Protein AF-X0Y8P0-F1 (afdb_monomer_lite)

Organism: NCBI:txid412755

pLDDT: mean 79.45, std 14.49, range [44.53, 95.44]

Foldseek 3Di:
DVVVVVVVVVVVVCVVVCVVVPPPDPDPVSVVVVVVVVVVVVVVVVVVVVLVVLLVVLQCCLPPPPPADWADLPVDIDGHDDPDSPVVSVCRSDPCSVQVVQADPVGDGPCPVVVVVVVVCVVCVNVVVNVVVVVVVVVVVVVVVCVVVVNDPPPPPPPADWDQDPNDTDHDDPDPDDPDDDDDDDDPDD

Radius of gyration: 41.75 Å; chains: 1; bounding box: 116×50×109 Å

Structure (mmCIF, N/CA/C/O backbone):
data_AF-X0Y8P0-F1
#
_entry.id   AF-X0Y8P0-F1
#
loop_
_atom_site.group_PDB
_atom_site.id
_atom_site.type_symbol
_atom_site.label_atom_id
_atom_site.label_alt_id
_atom_site.label_comp_id
_atom_site.label_asym_id
_atom_site.label_entity_id
_atom_site.label_seq_id
_atom_site.pdbx_PDB_ins_code
_atom_site.Cartn_x
_atom_site.Cartn_y
_atom_site.Cartn_z
_atom_site.occupancy
_atom_site.B_iso_or_equiv
_atom_site.auth_seq_id
_atom_site.auth_comp_id
_atom_site.auth_asym_id
_atom_site.auth_atom_id
_atom_site.pdbx_PDB_model_num
ATOM 1 N N . GLU A 1 1 ? -51.343 29.333 68.197 1.00 62.28 1 GLU A N 1
ATOM 2 C CA . GLU A 1 1 ? -50.589 29.760 66.991 1.00 62.28 1 GLU A CA 1
ATOM 3 C C . GLU A 1 1 ? -49.230 29.069 66.842 1.00 62.28 1 GLU A C 1
ATOM 5 O O . GLU A 1 1 ? -48.926 28.601 65.753 1.00 62.28 1 GLU A O 1
ATOM 10 N N . ILE A 1 2 ? -48.472 28.870 67.926 1.00 66.06 2 ILE A N 1
ATOM 11 C CA . ILE A 1 2 ? -47.149 28.203 67.923 1.00 66.06 2 ILE A CA 1
ATOM 12 C C . ILE A 1 2 ? -47.171 26.779 67.321 1.00 66.06 2 ILE A C 1
ATOM 14 O O . ILE A 1 2 ? -46.280 26.410 66.561 1.00 66.06 2 ILE A O 1
ATOM 18 N N . ALA A 1 3 ? -48.217 25.989 67.587 1.00 70.06 3 ALA A N 1
ATOM 19 C CA . ALA A 1 3 ? -48.351 24.638 67.028 1.00 70.06 3 ALA A CA 1
ATOM 20 C C . ALA A 1 3 ? -48.518 24.624 65.495 1.00 70.06 3 ALA A C 1
ATOM 22 O O . ALA A 1 3 ? -48.006 23.730 64.827 1.00 70.06 3 ALA A O 1
ATOM 23 N N . LYS A 1 4 ? -49.183 25.640 64.924 1.00 69.44 4 LYS A N 1
ATOM 24 C CA . LYS A 1 4 ? -49.341 25.774 63.467 1.00 69.44 4 LYS A CA 1
ATOM 25 C C . LYS A 1 4 ? -48.020 26.167 62.806 1.00 69.44 4 LYS A C 1
ATOM 27 O O . LYS A 1 4 ? -47.681 25.609 61.773 1.00 69.44 4 LYS A O 1
ATOM 32 N N . ALA A 1 5 ? -47.253 27.058 63.437 1.00 72.62 5 ALA A N 1
ATOM 33 C CA . ALA A 1 5 ? -45.933 27.459 62.952 1.00 72.62 5 ALA A CA 1
ATOM 34 C C . ALA A 1 5 ? -44.922 26.300 62.983 1.00 72.62 5 ALA A C 1
ATOM 36 O O . ALA A 1 5 ? -44.159 26.131 62.037 1.00 72.62 5 ALA A O 1
ATOM 37 N N . LYS A 1 6 ? -44.953 25.457 64.026 1.00 71.62 6 LYS A N 1
ATOM 38 C CA . LYS A 1 6 ? -44.097 24.265 64.109 1.00 71.62 6 LYS A CA 1
ATOM 39 C C . LYS A 1 6 ? -44.441 23.236 63.030 1.00 71.62 6 LYS A C 1
ATOM 41 O O . LYS A 1 6 ? -43.538 22.738 62.368 1.00 71.62 6 LYS A O 1
ATOM 46 N N . ASN A 1 7 ? -45.731 22.964 62.823 1.00 74.69 7 ASN A N 1
ATOM 47 C CA . ASN A 1 7 ? -46.169 22.056 61.762 1.00 74.69 7 ASN A CA 1
ATOM 48 C C . ASN A 1 7 ? -45.810 22.599 60.379 1.00 74.69 7 ASN A C 1
ATOM 50 O O . ASN A 1 7 ? -45.280 21.854 59.569 1.00 74.69 7 ASN A O 1
ATOM 54 N N . PHE A 1 8 ? -46.002 23.898 60.137 1.00 77.69 8 PHE A N 1
ATOM 55 C CA . PHE A 1 8 ? -45.600 24.530 58.882 1.00 77.69 8 PHE A CA 1
ATOM 56 C C . PHE A 1 8 ? -44.090 24.406 58.637 1.00 77.69 8 PHE A C 1
ATOM 58 O O . PHE A 1 8 ? -43.671 24.083 57.529 1.00 77.69 8 PHE A O 1
ATOM 65 N N . LEU A 1 9 ? -43.260 24.605 59.664 1.00 76.69 9 LEU A N 1
ATOM 66 C CA . LEU A 1 9 ? -41.805 24.530 59.535 1.00 76.69 9 LEU A CA 1
ATOM 67 C C . LEU A 1 9 ? -41.309 23.094 59.314 1.00 76.69 9 LEU A C 1
ATOM 69 O O . LEU A 1 9 ? -40.425 22.887 58.488 1.00 76.69 9 LEU A O 1
ATOM 73 N N . GLU A 1 10 ? -41.905 22.102 59.980 1.00 74.69 10 GLU A N 1
ATOM 74 C CA . GLU A 1 10 ? -41.609 20.681 59.732 1.00 74.69 10 GLU A CA 1
ATOM 75 C C . GLU A 1 10 ? -42.082 20.228 58.346 1.00 74.69 10 GLU A C 1
ATOM 77 O O . GLU A 1 10 ? -41.359 19.525 57.645 1.00 74.69 10 GLU A O 1
ATOM 82 N N . GLU A 1 11 ? -43.248 20.687 57.893 1.00 73.56 11 GLU A N 1
ATOM 83 C CA . GLU A 1 11 ? -43.769 20.364 56.564 1.00 73.56 11 GLU A CA 1
ATOM 84 C C . GLU A 1 11 ? -42.920 21.014 55.458 1.00 73.56 11 GLU A C 1
ATOM 86 O O . GLU A 1 11 ? -42.615 20.382 54.450 1.00 73.56 11 GLU A O 1
ATOM 91 N N . THR A 1 12 ? -42.464 22.253 55.671 1.00 70.88 12 THR A N 1
ATOM 92 C CA . THR A 1 12 ? -41.561 22.955 54.743 1.00 70.88 12 THR A CA 1
ATOM 93 C C . THR A 1 12 ? -40.179 22.307 54.728 1.00 70.88 12 THR A C 1
ATOM 95 O O . THR A 1 12 ? -39.584 22.140 53.667 1.00 70.88 12 THR A O 1
ATOM 98 N N . LYS A 1 13 ? -39.673 21.881 55.891 1.00 71.19 13 LYS A N 1
ATOM 99 C CA . LYS A 1 13 ? -38.412 21.144 56.008 1.00 71.19 13 LYS A CA 1
ATOM 100 C C . LYS A 1 13 ? -38.494 19.783 55.320 1.00 71.19 13 LYS A C 1
ATOM 102 O O . LYS A 1 13 ? -37.571 19.454 54.584 1.00 71.19 13 LYS A O 1
ATOM 107 N N . SER A 1 14 ? -39.578 19.027 55.507 1.00 66.44 14 SER A N 1
ATOM 108 C CA . SER A 1 14 ? -39.796 17.759 54.799 1.00 66.44 14 SER A CA 1
ATOM 109 C C . SER A 1 14 ? -39.838 17.996 53.298 1.00 66.44 14 SER A C 1
ATOM 111 O O . SER A 1 14 ? -39.060 17.377 52.592 1.00 66.44 14 SER A O 1
ATOM 113 N N . LYS A 1 15 ? -40.620 18.974 52.816 1.00 62.91 15 LYS A N 1
ATOM 114 C CA . LYS A 1 15 ? -40.690 19.323 51.386 1.00 62.91 15 LYS A CA 1
ATOM 115 C C . LYS A 1 15 ? -39.323 19.706 50.810 1.00 62.91 15 LYS A C 1
ATOM 117 O O . LYS A 1 15 ? -38.962 19.220 49.749 1.00 62.91 15 LYS A O 1
ATOM 122 N N . TYR A 1 16 ? -38.524 20.492 51.532 1.00 58.56 16 TYR A N 1
ATOM 123 C CA . TYR A 1 16 ? -37.189 20.902 51.082 1.00 58.56 16 TYR A CA 1
ATOM 124 C C . TYR A 1 16 ? -36.177 19.742 51.077 1.00 58.56 16 TYR A C 1
ATOM 126 O O . TYR A 1 16 ? -35.374 19.606 50.156 1.00 58.56 16 TYR A O 1
ATOM 134 N N . TYR A 1 17 ? -36.212 18.873 52.093 1.00 57.16 17 TYR A N 1
ATOM 135 C CA . TYR A 1 17 ? -35.365 17.677 52.145 1.00 57.16 17 TYR A CA 1
ATOM 136 C C . TYR A 1 17 ? -35.798 16.615 51.135 1.00 57.16 17 TYR A C 1
ATOM 138 O O . TYR A 1 17 ? -34.936 15.947 50.564 1.00 57.16 17 TYR A O 1
ATOM 146 N N . ASP A 1 18 ? -37.099 16.485 50.901 1.00 56.62 18 ASP A N 1
ATOM 147 C CA . ASP A 1 18 ? -37.670 15.615 49.887 1.00 56.62 18 ASP A CA 1
ATOM 148 C C . ASP A 1 18 ? -37.307 16.144 48.503 1.00 56.62 18 ASP A C 1
ATOM 150 O O . ASP A 1 18 ? -36.838 15.356 47.710 1.00 56.62 18 ASP A O 1
ATOM 154 N N . GLU A 1 19 ? -37.345 17.448 48.215 1.00 57.66 19 GLU A N 1
ATOM 155 C CA . GLU A 1 19 ? -36.871 18.016 46.939 1.00 57.66 19 GLU A CA 1
ATOM 156 C C . GLU A 1 19 ? -35.359 17.853 46.711 1.00 57.66 19 GLU A C 1
ATOM 158 O O . GLU A 1 19 ? -34.925 17.643 45.578 1.00 57.66 19 GLU A O 1
ATOM 163 N N . ILE A 1 20 ? -34.535 17.915 47.763 1.00 58.72 20 ILE A N 1
ATOM 164 C CA . ILE A 1 20 ? -33.088 17.664 47.648 1.00 58.72 20 ILE A CA 1
ATOM 165 C C . ILE A 1 20 ? -32.799 16.168 47.434 1.00 58.72 20 ILE A C 1
ATOM 167 O O . ILE A 1 20 ? -31.892 15.826 46.674 1.00 58.72 20 ILE A O 1
ATOM 171 N N . LYS A 1 21 ? -33.564 15.271 48.072 1.00 56.88 21 LYS A N 1
ATOM 172 C CA . LYS A 1 21 ? -33.415 13.807 47.952 1.00 56.88 21 LYS A CA 1
ATOM 173 C C . LYS A 1 21 ? -34.135 13.214 46.731 1.00 56.88 21 LYS A C 1
ATOM 175 O O . LYS A 1 21 ? -33.674 12.218 46.187 1.00 56.88 21 LYS A O 1
ATOM 180 N N . LEU A 1 22 ? -35.213 13.848 46.272 1.00 51.31 22 LEU A N 1
ATOM 181 C CA . LEU A 1 22 ? -35.964 13.611 45.031 1.00 51.31 22 LEU A CA 1
ATOM 182 C C . LEU A 1 22 ? -35.366 14.411 43.869 1.00 51.31 22 LEU A C 1
ATOM 184 O O . LEU A 1 22 ? -36.071 14.748 42.922 1.00 51.31 22 LEU A O 1
ATOM 188 N N . ARG A 1 23 ? -34.057 14.673 43.874 1.00 56.22 23 ARG A N 1
ATOM 189 C CA . ARG A 1 23 ? -33.327 14.826 42.615 1.00 56.22 23 ARG A CA 1
ATOM 190 C C . ARG A 1 23 ? -32.857 13.440 42.159 1.00 56.22 23 ARG A C 1
ATOM 192 O O . ARG A 1 23 ? -31.696 13.105 42.389 1.00 56.22 23 ARG A O 1
ATOM 199 N N . PRO A 1 24 ? -33.698 12.608 41.507 1.00 62.19 24 PRO A N 1
ATOM 200 C CA . PRO A 1 24 ? -33.169 11.542 40.686 1.00 62.19 24 PRO A CA 1
ATOM 201 C C . PRO A 1 24 ? -32.594 12.236 39.457 1.00 62.19 24 PRO A C 1
ATOM 203 O O . PRO A 1 24 ? -33.316 12.715 38.588 1.00 62.19 24 PRO A O 1
ATOM 206 N N . GLY A 1 25 ? -31.285 12.384 39.405 1.00 55.72 25 GLY A N 1
ATOM 207 C CA . GLY A 1 25 ? -30.701 13.051 38.264 1.00 55.72 25 GLY A CA 1
ATOM 208 C C . GLY A 1 25 ? -29.210 12.992 38.350 1.00 55.72 25 GLY A C 1
ATOM 209 O O . GLY A 1 25 ? -28.590 13.917 38.867 1.00 55.72 25 GLY A O 1
ATOM 210 N N . VAL A 1 26 ? -28.638 11.926 37.788 1.00 56.62 26 VAL A N 1
ATOM 211 C CA . VAL A 1 26 ? -27.352 12.085 37.112 1.00 56.62 26 VAL A CA 1
ATOM 212 C C . VAL A 1 26 ? -27.425 13.411 36.362 1.00 56.62 26 VAL A C 1
ATOM 214 O O . VAL A 1 26 ? -28.373 13.635 35.604 1.00 56.62 26 VAL A O 1
ATOM 217 N N . THR A 1 27 ? -26.508 14.333 36.650 1.00 72.19 27 THR A N 1
ATOM 218 C CA . THR A 1 27 ? -26.486 15.620 35.952 1.00 72.19 27 THR A CA 1
ATOM 219 C C . THR A 1 27 ? -26.493 15.346 34.447 1.00 72.19 27 THR A C 1
ATOM 221 O O . THR A 1 27 ? -26.027 14.296 33.999 1.00 72.19 27 THR A O 1
ATOM 224 N N . GLN A 1 28 ? -27.020 16.260 33.631 1.00 71.19 28 GLN A N 1
ATOM 225 C CA . GLN A 1 28 ? -27.057 16.051 32.178 1.00 71.19 28 GLN A CA 1
ATOM 226 C C . GLN A 1 28 ? -25.666 15.682 31.614 1.00 71.19 28 GLN A C 1
ATOM 228 O O . GLN A 1 28 ? -25.562 14.922 30.655 1.00 71.19 28 GLN A O 1
ATOM 233 N N . GLU A 1 29 ? -24.595 16.179 32.238 1.00 70.25 29 GLU A N 1
ATOM 234 C CA . GLU A 1 29 ? -23.209 15.802 31.952 1.00 70.25 29 GLU A CA 1
ATOM 235 C C . GLU A 1 29 ? -22.868 14.360 32.346 1.00 70.25 29 GLU A C 1
ATOM 237 O O . GLU A 1 29 ? -22.245 13.658 31.558 1.00 70.25 29 GLU A O 1
ATOM 242 N N . GLN A 1 30 ? -23.302 13.880 33.513 1.00 73.25 30 GLN A N 1
ATOM 243 C CA . GLN A 1 30 ? -23.093 12.490 33.934 1.00 73.25 30 GLN A CA 1
ATOM 244 C C . GLN A 1 30 ? -23.836 11.495 33.036 1.00 73.25 30 GLN A C 1
ATOM 246 O O . GLN A 1 30 ? -23.279 10.454 32.692 1.00 73.25 30 GLN A O 1
ATOM 251 N N . GLN A 1 31 ? -25.060 11.821 32.608 1.00 76.00 31 GLN A N 1
ATOM 252 C CA . GLN A 1 31 ? -25.802 10.983 31.664 1.00 76.00 31 GLN A CA 1
ATOM 253 C C . GLN A 1 31 ? -25.115 10.952 30.291 1.00 76.00 31 GLN A C 1
ATOM 255 O O . GLN A 1 31 ? -24.873 9.876 29.753 1.00 76.00 31 GLN A O 1
ATOM 260 N N . LYS A 1 32 ? -24.679 12.114 29.780 1.00 81.50 32 LYS A N 1
ATOM 261 C CA . LYS A 1 32 ? -23.875 12.202 28.548 1.00 81.50 32 LYS A CA 1
ATOM 262 C C . LYS A 1 32 ? -22.555 11.435 28.650 1.00 81.50 32 LYS A C 1
ATOM 264 O O . LYS A 1 32 ? -22.153 10.808 27.676 1.00 81.50 32 LYS A O 1
ATOM 269 N N . ALA A 1 33 ? -21.878 11.480 29.796 1.00 79.69 33 ALA A N 1
ATOM 270 C CA . ALA A 1 33 ? -20.630 10.754 30.018 1.00 79.69 33 ALA A CA 1
ATOM 271 C C . ALA A 1 33 ? -20.851 9.235 30.024 1.00 79.69 33 ALA A C 1
ATOM 273 O O . ALA A 1 33 ? -20.081 8.502 29.405 1.00 79.69 33 ALA A O 1
ATOM 274 N N . MET A 1 34 ? -21.928 8.769 30.663 1.00 80.44 34 MET A N 1
ATOM 275 C CA . MET A 1 34 ? -22.313 7.358 30.649 1.00 80.44 34 MET A CA 1
ATOM 276 C C . MET A 1 34 ? -22.683 6.893 29.233 1.00 80.44 34 MET A C 1
ATOM 278 O O . MET A 1 34 ? -22.203 5.856 28.779 1.00 80.44 34 MET A O 1
ATOM 282 N N . ASP A 1 35 ? -23.468 7.683 28.498 1.00 87.00 35 ASP A N 1
ATOM 283 C CA . ASP A 1 35 ? -23.825 7.389 27.107 1.00 87.00 35 ASP A CA 1
ATOM 284 C C . ASP A 1 35 ? -22.591 7.376 26.197 1.00 87.00 35 ASP A C 1
ATOM 286 O O . ASP A 1 35 ? -22.448 6.486 25.356 1.00 87.00 35 ASP A O 1
ATOM 290 N N . PHE A 1 36 ? -21.665 8.321 26.389 1.00 90.94 36 PHE A N 1
ATOM 291 C CA . PHE A 1 36 ? -20.390 8.354 25.679 1.00 90.94 36 PHE A CA 1
ATOM 292 C C . PHE A 1 36 ? -19.562 7.100 25.957 1.00 90.94 36 PHE A C 1
ATOM 294 O O . PHE A 1 36 ? -19.096 6.472 25.012 1.00 90.94 36 PHE A O 1
ATOM 301 N N . PHE A 1 37 ? -19.410 6.706 27.223 1.00 92.19 37 PHE A N 1
ATOM 302 C CA . PHE A 1 37 ? -18.661 5.510 27.605 1.00 92.19 37 PHE A CA 1
ATOM 303 C C . PHE A 1 37 ? -19.281 4.236 27.017 1.00 92.19 37 PHE A C 1
ATOM 305 O O . PHE A 1 37 ? -18.582 3.418 26.421 1.00 92.19 37 PHE A O 1
ATOM 312 N N . ASN A 1 38 ? -20.604 4.094 27.112 1.00 90.56 38 ASN A N 1
ATOM 313 C CA . ASN A 1 38 ? -21.325 2.958 26.542 1.00 90.56 38 ASN A CA 1
ATOM 314 C C . ASN A 1 38 ? -21.186 2.901 25.017 1.00 90.56 38 ASN A C 1
ATOM 316 O O . ASN A 1 38 ? -20.940 1.830 24.456 1.00 90.56 38 ASN A O 1
ATOM 320 N N . ARG A 1 39 ? -21.302 4.051 24.342 1.00 91.94 39 ARG A N 1
ATOM 321 C CA . ARG A 1 39 ? -21.098 4.152 22.894 1.00 91.94 39 ARG A CA 1
ATOM 322 C C . ARG A 1 39 ? -19.664 3.808 22.513 1.00 91.94 39 ARG A C 1
ATOM 324 O O . ARG A 1 39 ? -19.477 2.986 21.626 1.00 91.94 39 ARG A O 1
ATOM 331 N N . TYR A 1 40 ? -18.681 4.368 23.209 1.00 93.50 40 TYR A N 1
ATOM 332 C CA . TYR A 1 40 ? -17.267 4.093 22.981 1.00 93.50 40 TYR A CA 1
ATOM 333 C C . TYR A 1 40 ? -16.959 2.600 23.123 1.00 93.50 40 TYR A C 1
ATOM 335 O O . TYR A 1 40 ? -16.379 2.011 22.220 1.00 93.50 40 TYR A O 1
ATOM 343 N N . ASN A 1 41 ? -17.421 1.947 24.193 1.00 92.75 41 ASN A N 1
ATOM 344 C CA . ASN A 1 41 ? -17.209 0.509 24.381 1.00 92.75 41 ASN A CA 1
ATOM 345 C C . ASN A 1 41 ? -17.840 -0.321 23.260 1.00 92.75 41 ASN A C 1
ATOM 347 O O . ASN A 1 41 ? -17.242 -1.281 22.777 1.00 92.75 41 ASN A O 1
ATOM 351 N N . LYS A 1 42 ? -19.043 0.059 22.818 1.00 93.62 42 LYS A N 1
ATOM 352 C CA . LYS A 1 42 ? -19.710 -0.604 21.696 1.00 93.62 42 LYS A CA 1
ATOM 353 C C . LYS A 1 42 ? -18.947 -0.400 20.384 1.00 93.62 42 LYS A C 1
ATOM 355 O O . LYS A 1 42 ? -18.803 -1.345 19.616 1.00 93.62 42 LYS A O 1
ATOM 360 N N . GLU A 1 43 ? -18.447 0.806 20.133 1.00 92.88 43 GLU A N 1
ATOM 361 C CA . GLU A 1 43 ? -17.615 1.123 18.968 1.00 92.88 43 GLU A CA 1
ATOM 362 C C . GLU A 1 43 ? -16.291 0.348 18.990 1.00 92.88 43 GLU A C 1
ATOM 364 O O . GLU A 1 43 ? -15.903 -0.186 17.954 1.00 92.88 43 GLU A O 1
ATOM 369 N N . GLN A 1 44 ? -15.652 0.194 20.155 1.00 91.94 44 GLN A N 1
ATOM 370 C CA . GLN A 1 44 ? -14.444 -0.626 20.315 1.00 91.94 44 GLN A CA 1
ATOM 371 C C . GLN A 1 44 ? -14.705 -2.094 19.966 1.00 91.94 44 GLN A C 1
ATOM 373 O O . GLN A 1 44 ? -13.992 -2.661 19.144 1.00 91.94 44 GLN A O 1
ATOM 378 N N . GLN A 1 45 ? -15.781 -2.690 20.488 1.00 93.44 45 GLN A N 1
ATOM 379 C CA . GLN A 1 45 ? -16.150 -4.074 20.156 1.00 93.44 45 GLN A CA 1
ATOM 380 C C . GLN A 1 45 ? -16.425 -4.263 18.656 1.00 93.44 45 GLN A C 1
ATOM 382 O O . GLN A 1 45 ? -16.050 -5.273 18.057 1.00 93.44 45 GLN A O 1
ATOM 387 N N . ILE A 1 46 ? -17.088 -3.288 18.028 1.00 93.62 46 ILE A N 1
ATOM 388 C CA . ILE A 1 46 ? -17.348 -3.302 16.585 1.00 93.62 46 ILE A CA 1
ATOM 389 C C . ILE A 1 46 ? -16.029 -3.198 15.806 1.00 93.62 46 ILE A C 1
ATOM 391 O O . ILE A 1 46 ? -15.813 -3.969 14.869 1.00 93.62 46 ILE A O 1
ATOM 395 N N . ALA A 1 47 ? -15.132 -2.294 16.204 1.00 89.81 47 ALA A N 1
ATOM 396 C CA . ALA A 1 47 ? -13.824 -2.118 15.583 1.00 89.81 47 ALA A CA 1
ATOM 397 C C . ALA A 1 47 ? -12.954 -3.381 15.696 1.00 89.81 47 ALA A C 1
ATOM 399 O O . ALA A 1 47 ? -12.365 -3.798 14.699 1.00 89.81 47 ALA A O 1
ATOM 400 N N . GLU A 1 48 ? -12.928 -4.032 16.861 1.00 90.44 48 GLU A N 1
ATOM 401 C CA . GLU A 1 48 ? -12.233 -5.307 17.082 1.00 90.44 48 GLU A CA 1
ATOM 402 C C . GLU A 1 48 ? -12.765 -6.402 16.156 1.00 90.44 48 GLU A C 1
ATOM 404 O O . GLU A 1 48 ? -11.989 -7.060 15.461 1.00 90.44 48 GLU A O 1
ATOM 409 N N . LYS A 1 49 ? -14.093 -6.542 16.056 1.00 93.69 49 LYS A N 1
ATOM 410 C CA . LYS A 1 49 ? -14.719 -7.514 15.153 1.00 93.69 49 LYS A CA 1
ATOM 411 C C . LYS A 1 49 ? -14.384 -7.234 13.689 1.00 93.69 49 LYS A C 1
ATOM 413 O O . LYS A 1 49 ? -14.077 -8.159 12.937 1.00 93.69 49 LYS A O 1
ATOM 418 N N . HIS A 1 50 ? -14.438 -5.974 13.256 1.00 91.06 50 HIS A N 1
ATOM 419 C CA . HIS A 1 50 ? -14.045 -5.605 11.894 1.00 91.06 50 HIS A CA 1
ATOM 420 C C . HIS A 1 50 ? -12.568 -5.900 11.629 1.00 91.06 50 HIS A C 1
ATOM 422 O O . HIS A 1 50 ? -12.237 -6.404 10.555 1.00 91.06 50 HIS A O 1
ATOM 428 N N . HIS A 1 51 ? -11.699 -5.631 12.604 1.00 90.69 51 HIS A N 1
ATOM 429 C CA . HIS A 1 51 ? -10.277 -5.926 12.508 1.00 90.69 51 HIS A CA 1
ATOM 430 C C . HIS A 1 51 ? -10.014 -7.431 12.384 1.00 90.69 51 HIS A C 1
ATOM 432 O O . HIS A 1 51 ? -9.256 -7.846 11.509 1.00 90.69 51 HIS A O 1
ATOM 438 N N . GLU A 1 52 ? -10.678 -8.257 13.192 1.00 92.31 52 GLU A N 1
ATOM 439 C CA . GLU A 1 52 ? -10.556 -9.715 13.130 1.00 92.31 52 GLU A CA 1
ATOM 440 C C . GLU A 1 52 ? -11.042 -10.271 11.784 1.00 92.31 52 GLU A C 1
ATOM 442 O O . GLU A 1 52 ? -10.345 -11.057 11.140 1.00 92.31 52 GLU A O 1
ATOM 447 N N . VAL A 1 53 ? -12.203 -9.810 11.305 1.00 93.94 53 VAL A N 1
ATOM 448 C CA . VAL A 1 53 ? -12.736 -10.200 9.991 1.00 93.94 53 VAL A CA 1
ATOM 449 C C . VAL A 1 53 ? -11.770 -9.815 8.873 1.00 93.94 53 VAL A C 1
ATOM 451 O O . VAL A 1 53 ? -11.533 -10.619 7.971 1.00 93.94 53 VAL A O 1
ATOM 454 N N . PHE A 1 54 ? -11.205 -8.608 8.918 1.00 92.50 54 PHE A N 1
ATOM 455 C CA . PHE A 1 54 ? -10.213 -8.161 7.943 1.00 92.50 54 PHE A CA 1
ATOM 456 C C . PHE A 1 54 ? -8.959 -9.039 7.978 1.00 92.50 54 PHE A C 1
ATOM 458 O O . PHE A 1 54 ? -8.551 -9.555 6.942 1.00 92.50 54 PHE A O 1
ATOM 465 N N . LYS A 1 55 ? -8.395 -9.283 9.166 1.00 92.62 55 LYS A N 1
ATOM 466 C CA . LYS A 1 55 ? -7.216 -10.136 9.353 1.00 92.62 55 LYS A CA 1
ATOM 467 C C . LYS A 1 55 ? -7.432 -11.541 8.791 1.00 92.62 55 LYS A C 1
ATOM 469 O O . LYS A 1 55 ? -6.591 -12.032 8.043 1.00 92.62 55 LYS A O 1
ATOM 474 N N . ASN A 1 56 ? -8.566 -12.164 9.109 1.00 93.12 56 ASN A N 1
ATOM 475 C CA . ASN A 1 56 ? -8.888 -13.510 8.642 1.00 93.12 56 ASN A CA 1
ATOM 476 C C . ASN A 1 56 ? -9.044 -13.559 7.119 1.00 93.12 56 ASN A C 1
ATOM 478 O O . ASN A 1 56 ? -8.467 -14.435 6.483 1.00 93.12 56 ASN A O 1
ATOM 482 N N . LYS A 1 57 ? -9.748 -12.588 6.521 1.00 93.62 57 LYS A N 1
ATOM 483 C CA . LYS A 1 57 ? -9.890 -12.490 5.058 1.00 93.62 57 LYS A CA 1
ATOM 484 C C . LYS A 1 57 ? -8.552 -12.281 4.353 1.00 93.62 57 LYS A C 1
ATOM 486 O O . LYS A 1 57 ? -8.305 -12.908 3.329 1.00 93.62 57 LYS A O 1
ATOM 491 N N . THR A 1 58 ? -7.692 -11.420 4.892 1.00 92.56 58 THR A N 1
ATOM 492 C CA . THR A 1 58 ? -6.364 -11.157 4.324 1.00 92.56 58 THR A CA 1
ATOM 493 C C . THR A 1 58 ? -5.489 -12.404 4.385 1.00 92.56 58 THR A C 1
ATOM 495 O O . THR A 1 58 ? -4.880 -12.774 3.384 1.00 92.56 58 THR A O 1
ATOM 498 N N . ASN A 1 59 ? -5.468 -13.096 5.525 1.00 91.44 59 ASN A N 1
ATOM 499 C CA . ASN A 1 59 ? -4.712 -14.339 5.662 1.00 91.44 59 ASN A CA 1
ATOM 500 C C . ASN A 1 59 ? -5.235 -15.429 4.722 1.00 91.44 59 ASN A C 1
ATOM 502 O O . ASN A 1 59 ? -4.435 -16.091 4.066 1.00 91.44 59 ASN A O 1
ATOM 506 N N . ASP A 1 60 ? -6.554 -15.588 4.611 1.00 92.81 60 ASP A N 1
ATOM 507 C CA . ASP A 1 60 ? -7.166 -16.558 3.698 1.00 92.81 60 ASP A CA 1
ATOM 508 C C . ASP A 1 60 ? -6.811 -16.257 2.233 1.00 92.81 60 ASP A C 1
ATOM 510 O O . ASP A 1 60 ? -6.360 -17.141 1.502 1.00 92.81 60 ASP A O 1
ATOM 514 N N . TYR A 1 61 ? -6.897 -14.985 1.830 1.00 92.69 61 TYR A N 1
ATOM 515 C CA . TYR A 1 61 ? -6.514 -14.535 0.493 1.00 92.69 61 TYR A CA 1
ATOM 516 C C . TYR A 1 61 ? -5.065 -14.904 0.154 1.00 92.69 61 TYR A C 1
ATOM 518 O O . TYR A 1 61 ? -4.827 -15.554 -0.862 1.00 92.69 61 TYR A O 1
ATOM 526 N N . PHE A 1 62 ? -4.109 -14.546 1.017 1.00 91.94 62 PHE A N 1
ATOM 527 C CA . PHE A 1 62 ? -2.686 -14.815 0.786 1.00 91.94 62 PHE A CA 1
ATOM 528 C C . PHE A 1 62 ? -2.289 -16.290 0.925 1.00 91.94 62 PHE A C 1
ATOM 530 O O . PHE A 1 62 ? -1.280 -16.686 0.345 1.00 91.94 62 PHE A O 1
ATOM 537 N N . THR A 1 63 ? -3.064 -17.097 1.655 1.00 88.25 63 THR A N 1
ATOM 538 C CA . THR A 1 63 ? -2.775 -18.529 1.847 1.00 88.25 63 THR A CA 1
ATOM 539 C C . THR A 1 63 ? -3.313 -19.380 0.701 1.00 88.25 63 THR A C 1
ATOM 541 O O . THR A 1 63 ? -2.607 -20.255 0.207 1.00 88.25 63 THR A O 1
ATOM 544 N N . ASN A 1 64 ? -4.556 -19.133 0.280 1.00 88.06 64 ASN A N 1
ATOM 545 C CA . ASN A 1 64 ? -5.289 -20.051 -0.595 1.00 88.06 64 ASN A CA 1
ATOM 546 C C . ASN A 1 64 ? -5.456 -19.530 -2.025 1.00 88.06 64 ASN A C 1
ATOM 548 O O . ASN A 1 64 ? -5.427 -20.315 -2.969 1.00 88.06 64 ASN A O 1
ATOM 552 N N . ASN A 1 65 ? -5.624 -18.216 -2.195 1.00 87.44 65 ASN A N 1
ATOM 553 C CA . ASN A 1 65 ? -6.099 -17.633 -3.455 1.00 87.44 65 ASN A CA 1
ATOM 554 C C . ASN A 1 65 ? -5.058 -16.746 -4.153 1.00 87.44 65 ASN A C 1
ATOM 556 O O . ASN A 1 65 ? -5.311 -16.228 -5.240 1.00 87.44 65 ASN A O 1
ATOM 560 N N . PHE A 1 66 ? -3.901 -16.525 -3.531 1.00 92.69 66 PHE A N 1
ATOM 561 C CA . PHE A 1 66 ? -2.924 -15.571 -4.028 1.00 92.69 66 PHE A CA 1
ATOM 562 C C . PHE A 1 66 ? -1.946 -16.207 -5.022 1.00 92.69 66 PHE A C 1
ATOM 564 O O . PHE A 1 66 ? -1.045 -16.958 -4.656 1.00 92.69 66 PHE A O 1
ATOM 571 N N . GLU A 1 67 ? -2.086 -15.843 -6.297 1.00 90.44 67 GLU A N 1
ATOM 572 C CA . GLU A 1 67 ? -1.200 -16.303 -7.377 1.00 90.44 67 GLU A CA 1
ATOM 573 C C . GLU A 1 67 ? -0.126 -15.269 -7.767 1.00 90.44 67 GLU A C 1
ATOM 575 O O . GLU A 1 67 ? 0.811 -15.586 -8.510 1.00 90.44 67 GLU A O 1
ATOM 580 N N . GLY A 1 68 ? -0.258 -14.035 -7.276 1.00 91.81 68 GLY A N 1
ATOM 581 C CA . GLY A 1 68 ? 0.555 -12.872 -7.623 1.00 91.81 68 GLY A CA 1
ATOM 582 C C . GLY A 1 68 ? -0.296 -11.606 -7.753 1.00 91.81 68 GLY A C 1
ATOM 583 O O . GLY A 1 68 ? -1.522 -11.669 -7.752 1.00 91.81 68 GLY A O 1
ATOM 584 N N . PHE A 1 69 ? 0.361 -10.454 -7.870 1.00 93.06 69 PHE A N 1
ATOM 585 C CA . PHE A 1 69 ? -0.297 -9.193 -8.209 1.00 93.06 69 PHE A CA 1
ATOM 586 C C . PHE A 1 69 ? -0.329 -9.033 -9.726 1.00 93.06 69 PHE A C 1
ATOM 588 O O . PHE A 1 69 ? 0.723 -9.054 -10.368 1.00 93.06 69 PHE A O 1
ATOM 595 N N . ASP A 1 70 ? -1.521 -8.898 -10.290 1.00 92.94 70 ASP A N 1
ATOM 596 C CA . ASP A 1 70 ? -1.697 -8.670 -11.719 1.00 92.94 70 ASP A CA 1
ATOM 597 C C . ASP A 1 70 ? -1.579 -7.172 -12.016 1.00 92.94 70 ASP A C 1
ATOM 599 O O . ASP A 1 70 ? -2.278 -6.369 -11.407 1.00 92.94 70 ASP A O 1
ATOM 603 N N . PHE A 1 71 ? -0.687 -6.822 -12.942 1.00 93.88 71 PHE A N 1
ATOM 604 C CA . PHE A 1 71 ? -0.461 -5.462 -13.422 1.00 93.88 71 PHE A CA 1
ATOM 605 C C . PHE A 1 71 ? -0.823 -5.352 -14.898 1.00 93.88 71 PHE A C 1
ATOM 607 O O . PHE A 1 71 ? -0.440 -6.213 -15.703 1.00 93.88 71 PHE A O 1
ATOM 614 N N . ASP A 1 72 ? -1.508 -4.272 -15.260 1.00 91.81 72 ASP A N 1
ATOM 615 C CA . ASP A 1 72 ? -1.787 -3.939 -16.655 1.00 91.81 72 ASP A CA 1
ATOM 616 C C . ASP A 1 72 ? -0.712 -2.993 -17.217 1.00 91.81 72 ASP A C 1
ATOM 618 O O . ASP A 1 72 ? -0.557 -1.857 -16.774 1.00 91.81 72 ASP A O 1
ATOM 622 N N . LEU A 1 73 ? 0.060 -3.480 -18.192 1.00 89.25 73 LEU A N 1
ATOM 623 C CA . LEU A 1 73 ? 1.140 -2.749 -18.865 1.00 89.25 73 LEU A CA 1
ATOM 624 C C . LEU A 1 73 ? 0.720 -2.339 -20.290 1.00 89.25 73 LEU A C 1
ATOM 626 O O . LEU A 1 73 ? 1.490 -2.469 -21.253 1.00 89.25 73 LEU A O 1
ATOM 630 N N . GLY A 1 74 ? -0.546 -1.939 -20.431 1.00 83.56 74 GLY A N 1
ATOM 631 C CA . GLY A 1 74 ? -1.171 -1.493 -21.671 1.00 83.56 74 GLY A CA 1
ATOM 632 C C . GLY A 1 74 ? -1.664 -2.662 -22.518 1.00 83.56 74 GLY A C 1
ATOM 633 O O . GLY A 1 74 ? -2.823 -3.053 -22.464 1.00 83.56 74 GLY A O 1
ATOM 634 N N . GLU A 1 75 ? -0.783 -3.236 -23.336 1.00 83.19 75 GLU A N 1
ATOM 635 C CA . GLU A 1 75 ? -1.144 -4.369 -24.209 1.00 83.19 75 GLU A CA 1
ATOM 636 C C . GLU A 1 75 ? -0.891 -5.732 -23.556 1.00 83.19 75 GLU A C 1
ATOM 638 O O . GLU A 1 75 ? -1.253 -6.777 -24.102 1.00 83.19 75 GLU A O 1
ATOM 643 N N . LYS A 1 76 ? -0.200 -5.752 -22.412 1.00 86.81 76 LYS A N 1
ATOM 644 C CA . LYS A 1 76 ? 0.226 -6.982 -21.745 1.00 86.81 76 LYS A CA 1
ATOM 645 C C . LYS A 1 76 ? -0.145 -6.941 -20.278 1.00 86.81 76 LYS A C 1
ATOM 647 O O . LYS A 1 76 ? 0.175 -5.987 -19.582 1.00 86.81 76 LYS A O 1
ATOM 652 N N . LYS A 1 77 ? -0.711 -8.044 -19.801 1.00 91.31 77 LYS A N 1
ATOM 653 C CA . LYS A 1 77 ? -0.900 -8.290 -18.374 1.00 91.31 77 LYS A CA 1
ATOM 654 C C . LYS A 1 77 ? 0.292 -9.062 -17.839 1.00 91.31 77 LYS A C 1
ATOM 656 O O . LYS A 1 77 ? 0.694 -10.068 -18.428 1.00 91.31 77 LYS A O 1
ATOM 661 N N . PHE A 1 78 ? 0.868 -8.584 -16.746 1.00 90.88 78 PHE A N 1
ATOM 662 C CA . PHE A 1 78 ? 1.997 -9.229 -16.094 1.00 90.88 78 PHE A CA 1
ATOM 663 C C . PHE A 1 78 ? 1.649 -9.563 -14.652 1.00 90.88 78 PHE A C 1
ATOM 665 O O . PHE A 1 78 ? 1.200 -8.705 -13.900 1.00 90.88 78 PHE A O 1
ATOM 672 N N . ARG A 1 79 ? 1.907 -10.808 -14.257 1.00 93.19 79 ARG A N 1
ATOM 673 C CA . ARG A 1 79 ? 1.710 -11.262 -12.885 1.00 93.19 79 ARG A CA 1
ATOM 674 C C . ARG A 1 79 ? 3.017 -11.200 -12.114 1.00 93.19 79 ARG A C 1
ATOM 676 O O . ARG A 1 79 ? 3.944 -11.963 -12.388 1.00 93.19 79 ARG A O 1
ATOM 683 N N . TYR A 1 80 ? 3.074 -10.334 -11.113 1.00 91.56 80 TYR A N 1
ATOM 684 C CA . TYR A 1 80 ? 4.195 -10.233 -10.193 1.00 91.56 80 TYR A CA 1
ATOM 685 C C . TYR A 1 80 ? 4.009 -11.181 -9.005 1.00 91.56 80 TYR A C 1
ATOM 687 O O . TYR A 1 80 ? 3.164 -10.969 -8.133 1.00 91.56 80 TYR A O 1
ATOM 695 N N . LYS A 1 81 ? 4.817 -12.244 -8.963 1.00 91.44 81 LYS A N 1
ATOM 696 C CA . LYS A 1 81 ? 4.851 -13.184 -7.838 1.00 91.44 81 LYS A CA 1
ATOM 697 C C . LYS A 1 81 ? 5.776 -12.656 -6.748 1.00 91.44 81 LYS A C 1
ATOM 699 O O . LYS A 1 81 ? 6.928 -12.330 -7.018 1.00 91.44 81 LYS A O 1
ATOM 704 N N . ILE A 1 82 ? 5.283 -12.621 -5.517 1.00 89.69 82 ILE A N 1
ATOM 705 C CA . ILE A 1 82 ? 6.100 -12.321 -4.337 1.00 89.69 82 ILE A CA 1
ATOM 706 C C . ILE A 1 82 ? 6.702 -13.605 -3.768 1.00 89.69 82 ILE A C 1
ATOM 708 O O . ILE A 1 82 ? 6.063 -14.654 -3.760 1.00 89.69 82 ILE A O 1
ATOM 712 N N . SER A 1 83 ? 7.934 -13.511 -3.269 1.00 84.31 83 SER A N 1
ATOM 713 C CA . SER A 1 83 ? 8.665 -14.666 -2.737 1.00 84.31 83 SER A CA 1
ATOM 714 C C . SER A 1 83 ? 8.088 -15.196 -1.422 1.00 84.31 83 SER A C 1
ATOM 716 O O . SER A 1 83 ? 8.189 -16.387 -1.153 1.00 84.31 83 SER A O 1
ATOM 718 N N . ASN A 1 84 ? 7.500 -14.327 -0.591 1.00 87.56 84 ASN A N 1
ATOM 719 C CA . ASN A 1 84 ? 6.942 -14.698 0.708 1.00 87.56 84 ASN A CA 1
ATOM 720 C C . ASN A 1 84 ? 5.560 -14.059 0.901 1.00 87.56 84 ASN A C 1
ATOM 722 O O . ASN A 1 84 ? 5.447 -12.922 1.356 1.00 87.56 84 ASN A O 1
ATOM 726 N N . ALA A 1 85 ? 4.511 -14.799 0.538 1.00 88.62 85 ALA A N 1
ATOM 727 C CA . ALA A 1 85 ? 3.127 -14.355 0.693 1.00 88.62 85 ALA A CA 1
ATOM 728 C C . ALA A 1 85 ? 2.720 -14.183 2.165 1.00 88.62 85 ALA A C 1
ATOM 730 O O . ALA A 1 85 ? 1.975 -13.259 2.479 1.00 88.62 85 ALA A O 1
ATOM 731 N N . ASN A 1 86 ? 3.269 -14.998 3.071 1.00 87.81 86 ASN A N 1
ATOM 732 C CA . ASN A 1 86 ? 2.933 -14.952 4.496 1.00 87.81 86 ASN A CA 1
ATOM 733 C C . ASN A 1 86 ? 3.414 -13.655 5.164 1.00 87.81 86 ASN A C 1
ATOM 735 O O . ASN A 1 86 ? 2.663 -13.032 5.908 1.00 87.81 86 ASN A O 1
ATOM 739 N N . ASP A 1 87 ? 4.635 -13.207 4.854 1.00 89.06 87 ASP A N 1
ATOM 740 C CA . ASP A 1 87 ? 5.167 -11.929 5.359 1.00 89.06 87 ASP A CA 1
ATOM 741 C C . ASP A 1 87 ? 4.350 -10.730 4.843 1.00 89.06 87 ASP A C 1
ATOM 743 O O . ASP A 1 87 ? 4.097 -9.762 5.564 1.00 89.06 87 ASP A O 1
ATOM 747 N N . VAL A 1 88 ? 3.876 -10.802 3.595 1.00 90.00 88 VAL A N 1
ATOM 748 C CA . VAL A 1 88 ? 2.993 -9.772 3.032 1.00 90.00 88 VAL A CA 1
ATOM 749 C C . VAL A 1 88 ? 1.616 -9.801 3.697 1.00 90.00 88 VAL A C 1
ATOM 751 O O . VAL A 1 88 ? 1.110 -8.735 4.050 1.00 90.00 88 VAL A O 1
ATOM 754 N N . ALA A 1 89 ? 1.047 -10.983 3.940 1.00 90.38 89 ALA A N 1
ATOM 755 C CA . ALA A 1 89 ? -0.217 -11.143 4.654 1.00 90.38 89 ALA A CA 1
ATOM 756 C C . ALA A 1 89 ? -0.154 -10.527 6.054 1.00 90.38 89 ALA A C 1
ATOM 758 O O . ALA A 1 89 ? -1.019 -9.733 6.420 1.00 90.38 89 ALA A O 1
ATOM 759 N N . GLU A 1 90 ? 0.911 -10.808 6.807 1.00 88.50 90 GLU A N 1
ATOM 760 C CA . GLU A 1 90 ? 1.104 -10.255 8.146 1.00 88.50 90 GLU A CA 1
ATOM 761 C C . GLU A 1 90 ? 1.162 -8.722 8.106 1.00 88.50 90 GLU A C 1
ATOM 763 O O . GLU A 1 90 ? 0.420 -8.047 8.826 1.00 88.50 90 GLU A O 1
ATOM 768 N N . LYS A 1 91 ? 1.964 -8.159 7.194 1.00 87.50 91 LYS A N 1
ATOM 769 C CA . LYS A 1 91 ? 2.115 -6.704 7.037 1.00 87.50 91 LYS A CA 1
ATOM 770 C C . LYS A 1 91 ? 0.836 -6.009 6.570 1.00 87.50 91 LYS A C 1
ATOM 772 O O . LYS A 1 91 ? 0.608 -4.869 6.970 1.00 87.50 91 LYS A O 1
ATOM 777 N N . GLN A 1 92 ? 0.028 -6.658 5.731 1.00 89.12 92 GLN A N 1
ATOM 778 C CA . GLN A 1 92 ? -1.201 -6.088 5.169 1.00 89.12 92 GLN A CA 1
ATOM 779 C C . GLN A 1 92 ? -2.449 -6.367 6.016 1.00 89.12 92 GLN A C 1
ATOM 781 O O . GLN A 1 92 ? -3.447 -5.668 5.874 1.00 89.12 92 GLN A O 1
ATOM 786 N N . SER A 1 93 ? -2.393 -7.322 6.948 1.00 88.50 93 SER A N 1
ATOM 787 C CA . SER A 1 93 ? -3.501 -7.651 7.858 1.00 88.50 93 SER A CA 1
ATOM 788 C C . SER A 1 93 ? -3.824 -6.550 8.875 1.00 88.50 93 SER A C 1
ATOM 790 O O . SER A 1 93 ? -4.855 -6.603 9.547 1.00 88.50 93 SER A O 1
ATOM 792 N N . ASN A 1 94 ? -2.975 -5.524 8.985 1.00 85.06 94 ASN A N 1
ATOM 793 C CA . ASN A 1 94 ? -3.189 -4.394 9.875 1.00 85.06 9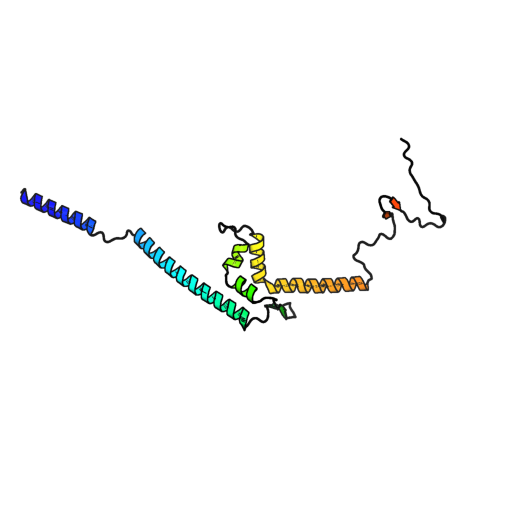4 ASN A CA 1
ATOM 794 C C . ASN A 1 94 ? -2.892 -3.062 9.173 1.00 85.06 94 ASN A C 1
ATOM 796 O O . ASN A 1 94 ? -1.742 -2.736 8.882 1.00 85.06 94 ASN A O 1
ATOM 800 N N . LEU A 1 95 ? -3.937 -2.254 8.980 1.00 80.12 95 LEU A N 1
ATOM 801 C CA . LEU A 1 95 ? -3.837 -0.922 8.373 1.00 80.12 95 LEU A CA 1
ATOM 802 C C . LEU A 1 95 ? -2.878 0.001 9.139 1.00 80.12 95 LEU A C 1
ATOM 804 O O . LEU A 1 95 ? -2.135 0.774 8.532 1.00 80.12 95 LEU A O 1
ATOM 808 N N . ASN A 1 96 ? -2.814 -0.131 10.467 1.00 84.12 96 ASN A N 1
ATOM 809 C CA . ASN A 1 96 ? -1.913 0.675 11.286 1.00 84.12 96 ASN A CA 1
ATOM 810 C C . ASN A 1 96 ? -0.443 0.360 11.001 1.00 84.12 96 ASN A C 1
ATOM 812 O O . ASN A 1 96 ? 0.396 1.238 11.172 1.00 84.12 96 ASN A O 1
ATOM 816 N N . THR A 1 97 ? -0.104 -0.850 10.547 1.00 85.94 97 THR A N 1
ATOM 817 C CA . THR A 1 97 ? 1.279 -1.205 10.188 1.00 85.94 97 THR A CA 1
ATOM 818 C C . THR A 1 97 ? 1.785 -0.373 9.013 1.00 85.94 97 THR A C 1
ATOM 820 O O . THR A 1 97 ? 2.966 -0.032 8.970 1.00 85.94 97 THR A O 1
ATOM 823 N N . PHE A 1 98 ? 0.908 -0.018 8.070 1.00 86.88 98 PHE A N 1
ATOM 824 C CA . PHE A 1 98 ? 1.265 0.857 6.958 1.00 86.88 98 PHE A CA 1
ATOM 825 C C . PHE A 1 98 ? 1.437 2.304 7.425 1.00 86.88 98 PHE A C 1
ATOM 827 O O . PHE A 1 98 ? 2.500 2.886 7.223 1.00 86.88 98 PHE A O 1
ATOM 834 N N . VAL A 1 99 ? 0.427 2.856 8.104 1.00 87.06 99 VAL A N 1
ATOM 835 C CA . VAL A 1 99 ? 0.420 4.273 8.499 1.00 87.06 99 VAL A CA 1
ATOM 836 C C . VAL A 1 99 ? 1.545 4.583 9.491 1.00 87.06 99 VAL A C 1
ATOM 838 O O . VAL A 1 99 ? 2.243 5.577 9.322 1.00 87.06 99 VAL A O 1
ATOM 841 N N . LYS A 1 100 ? 1.815 3.693 10.460 1.00 90.19 100 LYS A N 1
ATOM 842 C CA . LYS A 1 100 ? 2.883 3.866 11.465 1.00 90.19 100 LYS A CA 1
ATOM 843 C C . LYS A 1 100 ? 4.278 4.078 10.876 1.00 90.19 100 LYS A C 1
ATOM 845 O O . LYS A 1 100 ? 5.121 4.636 11.564 1.00 90.19 100 LYS A O 1
ATOM 850 N N . LYS A 1 101 ? 4.540 3.665 9.630 1.00 90.12 101 LYS A N 1
ATOM 851 C CA . LYS A 1 101 ? 5.836 3.908 8.968 1.00 90.12 101 LYS A CA 1
ATOM 852 C C . LYS A 1 101 ? 6.119 5.391 8.740 1.00 90.12 101 LYS A C 1
ATOM 854 O O . LYS A 1 101 ? 7.278 5.763 8.610 1.00 90.12 101 LYS A O 1
ATOM 859 N N . PHE A 1 102 ? 5.068 6.205 8.688 1.00 92.44 102 PHE A N 1
ATOM 860 C CA . PHE A 1 102 ? 5.145 7.633 8.400 1.00 92.44 102 PHE A CA 1
ATOM 861 C C . PHE A 1 102 ? 4.899 8.502 9.642 1.00 92.44 102 PHE A C 1
ATOM 863 O O . PHE A 1 102 ? 5.004 9.726 9.551 1.00 92.44 102 PHE A O 1
ATOM 870 N N . LEU A 1 103 ? 4.575 7.889 10.789 1.00 92.25 103 LEU A N 1
ATOM 871 C CA . LEU A 1 103 ? 4.255 8.587 12.036 1.00 92.25 103 LEU A CA 1
ATOM 872 C C . LEU A 1 103 ? 5.410 8.530 13.047 1.00 92.25 103 LEU A C 1
ATOM 874 O O . LEU A 1 103 ? 6.156 7.550 13.096 1.00 92.25 103 LEU A O 1
ATOM 878 N N . ASN A 1 104 ? 5.524 9.547 13.905 1.00 90.88 104 ASN A N 1
ATOM 879 C CA . ASN A 1 104 ? 6.346 9.479 15.117 1.00 90.88 104 ASN A CA 1
ATOM 880 C C . ASN A 1 104 ? 5.638 8.689 16.239 1.00 90.88 104 ASN A C 1
ATOM 882 O O . ASN A 1 104 ? 4.527 8.180 16.088 1.00 90.88 104 ASN A O 1
ATOM 886 N N . LYS A 1 105 ? 6.296 8.597 17.404 1.00 89.25 105 LYS A N 1
ATOM 887 C CA . LYS A 1 105 ? 5.749 7.941 18.606 1.00 89.25 105 LYS A CA 1
ATOM 888 C C . LYS A 1 105 ? 4.490 8.625 19.154 1.00 89.25 105 LYS A C 1
ATOM 890 O O . LYS A 1 105 ? 3.726 7.977 19.861 1.00 89.25 105 LYS A O 1
ATOM 895 N N . GLU A 1 106 ? 4.295 9.899 18.833 1.00 89.19 106 GLU A N 1
ATOM 896 C CA . GLU A 1 106 ? 3.170 10.732 19.271 1.00 89.19 106 GLU A CA 1
ATOM 897 C C . GLU A 1 106 ? 1.994 10.684 18.276 1.00 89.19 106 GLU A C 1
ATOM 899 O O . GLU A 1 106 ? 0.905 11.156 18.587 1.00 89.19 106 GLU A O 1
ATOM 904 N N . GLY A 1 107 ? 2.173 10.041 17.114 1.00 86.62 107 GLY A N 1
ATOM 905 C CA . GLY A 1 107 ? 1.147 9.887 16.082 1.00 86.62 107 GLY A CA 1
ATOM 906 C C . GLY A 1 107 ? 1.126 10.995 15.027 1.00 86.62 107 GLY A C 1
ATOM 907 O O . GLY A 1 107 ? 0.227 11.011 14.190 1.00 86.62 107 GLY A O 1
ATOM 908 N N . GLU A 1 108 ? 2.103 11.898 15.024 1.00 89.50 108 GLU A N 1
ATOM 909 C CA . GLU A 1 108 ? 2.229 12.958 14.024 1.00 89.50 108 GLU A CA 1
ATOM 910 C C . GLU A 1 108 ? 2.961 12.459 12.776 1.00 89.50 108 GLU A C 1
ATOM 912 O O . GLU A 1 108 ? 3.917 11.683 12.866 1.00 89.50 108 GLU A O 1
ATOM 917 N N . VAL A 1 109 ? 2.534 12.923 11.599 1.00 90.62 109 VAL A N 1
ATOM 918 C CA . VAL A 1 109 ? 3.156 12.560 10.319 1.00 90.62 109 VAL A CA 1
ATOM 919 C C . VAL A 1 109 ? 4.503 13.271 10.186 1.00 90.62 109 VAL A C 1
ATOM 921 O O . VAL A 1 109 ? 4.551 14.484 9.999 1.00 90.62 109 VAL A O 1
ATOM 924 N N . VAL A 1 110 ? 5.596 12.510 10.238 1.00 93.44 110 VAL A N 1
ATOM 925 C CA . VAL A 1 110 ? 6.962 13.041 10.068 1.00 93.44 110 VAL A CA 1
ATOM 926 C C . VAL A 1 110 ? 7.385 13.014 8.606 1.00 93.44 110 VAL A C 1
ATOM 928 O O . VAL A 1 110 ? 8.036 13.939 8.129 1.00 93.44 110 VAL A O 1
ATOM 931 N N . ASP A 1 111 ? 7.001 11.963 7.880 1.00 92.50 111 ASP A N 1
ATOM 932 C CA . ASP A 1 111 ? 7.328 11.797 6.463 1.00 92.50 111 ASP A CA 1
ATOM 933 C C . ASP A 1 111 ? 6.087 12.019 5.594 1.00 92.50 111 ASP A C 1
ATOM 935 O O . ASP A 1 111 ? 5.449 11.088 5.099 1.00 92.50 111 ASP A O 1
ATOM 939 N N . THR A 1 112 ? 5.727 13.291 5.431 1.00 93.19 112 THR A N 1
ATOM 940 C CA . THR A 1 112 ? 4.568 13.708 4.629 1.00 93.19 112 THR A CA 1
ATOM 941 C C . THR A 1 112 ? 4.743 13.355 3.153 1.00 93.19 112 THR A C 1
ATOM 943 O O . THR A 1 112 ? 3.814 12.858 2.514 1.00 93.19 112 THR A O 1
ATOM 946 N N . VAL A 1 113 ? 5.946 13.559 2.610 1.00 94.94 113 VAL A N 1
ATOM 947 C CA . VAL A 1 113 ? 6.263 13.278 1.204 1.00 94.94 113 VAL A CA 1
ATOM 948 C C . VAL A 1 113 ? 6.173 11.780 0.925 1.00 94.94 113 VAL A C 1
ATOM 950 O O . VAL A 1 113 ? 5.531 11.376 -0.046 1.00 94.94 113 VAL A O 1
ATOM 953 N N . GLY A 1 114 ? 6.776 10.947 1.776 1.00 94.88 114 GLY A N 1
ATOM 954 C CA . GLY A 1 114 ? 6.709 9.495 1.656 1.00 94.88 114 GLY A CA 1
ATOM 955 C C . GLY A 1 114 ? 5.291 8.962 1.819 1.00 94.88 114 GLY A C 1
ATOM 956 O O . GLY A 1 114 ? 4.882 8.107 1.033 1.00 94.88 114 GLY A O 1
ATOM 957 N N . TYR A 1 115 ? 4.517 9.513 2.758 1.00 93.88 115 TYR A N 1
ATOM 958 C CA . TYR A 1 115 ? 3.117 9.142 2.956 1.00 93.88 115 TYR A CA 1
ATOM 959 C C . TYR A 1 115 ? 2.291 9.374 1.687 1.00 93.88 115 TYR A C 1
ATOM 961 O O . TYR A 1 115 ? 1.697 8.437 1.151 1.00 93.88 115 TYR A O 1
ATOM 969 N N . HIS A 1 116 ? 2.309 10.595 1.143 1.00 94.62 116 HIS A N 1
ATOM 970 C CA . HIS A 1 116 ? 1.551 10.914 -0.070 1.00 94.62 116 HIS A CA 1
ATOM 971 C C . HIS A 1 116 ? 2.043 10.133 -1.288 1.00 94.62 116 HIS A C 1
ATOM 973 O O . HIS A 1 116 ? 1.228 9.676 -2.088 1.00 94.62 116 HIS A O 1
ATOM 979 N N . LYS A 1 117 ? 3.357 9.914 -1.413 1.00 95.44 117 LYS A N 1
ATOM 980 C CA . LYS A 1 117 ? 3.919 9.071 -2.474 1.00 95.44 117 LYS A CA 1
ATOM 981 C C . LYS A 1 117 ? 3.415 7.631 -2.379 1.00 95.44 117 LYS A C 1
ATOM 983 O O . LYS A 1 117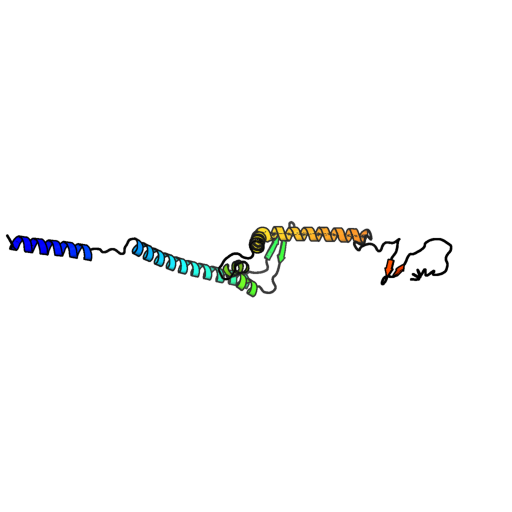 ? 3.101 7.037 -3.406 1.00 95.44 117 LYS A O 1
ATOM 988 N N . ALA A 1 118 ? 3.336 7.072 -1.174 1.00 93.62 118 ALA A N 1
ATOM 989 C CA . ALA A 1 118 ? 2.867 5.709 -0.962 1.00 93.62 118 ALA A CA 1
ATOM 990 C C . ALA A 1 118 ? 1.365 5.566 -1.252 1.00 93.62 118 ALA A C 1
ATOM 992 O O . ALA A 1 118 ? 0.973 4.591 -1.888 1.00 93.62 118 ALA A O 1
ATOM 993 N N . ILE A 1 119 ? 0.548 6.549 -0.857 1.00 93.75 119 ILE A N 1
ATOM 994 C CA . ILE A 1 119 ? -0.882 6.593 -1.201 1.00 93.75 119 ILE A CA 1
ATOM 995 C C . ILE A 1 119 ? -1.070 6.690 -2.716 1.00 93.75 119 ILE A C 1
ATOM 997 O O . ILE A 1 119 ? -1.748 5.852 -3.302 1.00 93.75 119 ILE A O 1
ATOM 1001 N N . TYR A 1 120 ? -0.395 7.641 -3.368 1.00 95.25 120 TYR A N 1
ATOM 1002 C CA . TYR A 1 120 ? -0.481 7.799 -4.819 1.00 95.25 120 TYR A CA 1
ATOM 1003 C C . TYR A 1 120 ? -0.057 6.523 -5.556 1.00 95.25 120 TYR A C 1
ATOM 1005 O O . TYR A 1 120 ? -0.701 6.119 -6.521 1.00 95.25 120 TYR A O 1
ATOM 1013 N N . ALA A 1 121 ? 1.002 5.857 -5.084 1.00 95.31 121 ALA A N 1
ATOM 1014 C CA . ALA A 1 121 ? 1.460 4.600 -5.661 1.00 95.31 121 ALA A CA 1
ATOM 1015 C C . ALA A 1 121 ? 0.470 3.444 -5.457 1.00 95.31 121 ALA A C 1
ATOM 1017 O O . ALA A 1 121 ? 0.327 2.620 -6.355 1.00 95.31 121 ALA A O 1
ATOM 1018 N N . ALA A 1 122 ? -0.220 3.385 -4.315 1.00 92.00 122 ALA A N 1
ATOM 1019 C CA . ALA A 1 122 ? -1.256 2.385 -4.069 1.00 92.00 122 ALA A CA 1
ATOM 1020 C C . ALA A 1 122 ? -2.474 2.578 -4.990 1.00 92.00 122 ALA A C 1
ATOM 1022 O O . ALA A 1 122 ? -3.040 1.597 -5.462 1.00 92.00 122 ALA A O 1
ATOM 1023 N N . GLU A 1 123 ? -2.844 3.827 -5.280 1.00 93.75 123 GLU A N 1
ATOM 1024 C CA . GLU A 1 123 ? -3.964 4.163 -6.170 1.00 93.75 123 GLU A CA 1
ATOM 1025 C C . GLU A 1 123 ? -3.623 4.014 -7.660 1.00 93.75 123 GLU A C 1
ATOM 1027 O O . GLU A 1 123 ? -4.504 3.744 -8.471 1.00 93.75 123 GLU A O 1
ATOM 1032 N N . ASN A 1 124 ? -2.351 4.184 -8.033 1.00 94.62 124 ASN A N 1
ATOM 1033 C CA . ASN A 1 124 ? -1.906 4.272 -9.429 1.00 94.62 124 ASN A CA 1
ATOM 1034 C C . ASN A 1 124 ? -0.852 3.211 -9.783 1.00 94.62 124 ASN A C 1
ATOM 1036 O O . ASN A 1 124 ? 0.042 3.463 -10.595 1.00 94.62 124 ASN A O 1
ATOM 1040 N N . ALA A 1 125 ? -0.929 2.035 -9.159 1.00 94.06 125 ALA A N 1
ATOM 1041 C CA . ALA A 1 125 ? 0.085 0.991 -9.285 1.00 94.06 125 ALA A CA 1
ATOM 1042 C C . ALA A 1 125 ? 0.299 0.548 -10.749 1.00 94.06 125 ALA A C 1
ATOM 1044 O O . ALA A 1 125 ? 1.443 0.476 -11.204 1.00 94.06 125 ALA A O 1
ATOM 1045 N N . ASP A 1 126 ? -0.787 0.355 -11.504 1.00 93.19 126 ASP A N 1
ATOM 1046 C CA . ASP A 1 126 ? -0.748 -0.013 -12.928 1.00 93.19 126 ASP A CA 1
ATOM 1047 C C . ASP A 1 126 ? -0.153 1.097 -13.796 1.00 93.19 126 ASP A C 1
ATOM 1049 O O . ASP A 1 126 ? 0.743 0.849 -14.599 1.00 93.19 126 ASP A O 1
ATOM 1053 N N . THR A 1 127 ? -0.573 2.347 -13.589 1.00 93.81 127 THR A N 1
ATOM 1054 C CA . THR A 1 127 ? -0.051 3.508 -14.328 1.00 93.81 127 THR A CA 1
ATOM 1055 C C . THR A 1 127 ? 1.458 3.652 -14.150 1.00 93.81 127 THR A C 1
ATOM 1057 O O . THR A 1 127 ? 2.190 3.876 -15.116 1.00 93.81 127 THR A O 1
ATOM 1060 N N . ILE A 1 128 ? 1.941 3.501 -12.914 1.00 93.38 128 ILE A N 1
ATOM 1061 C CA . ILE A 1 128 ? 3.370 3.571 -12.597 1.00 93.38 128 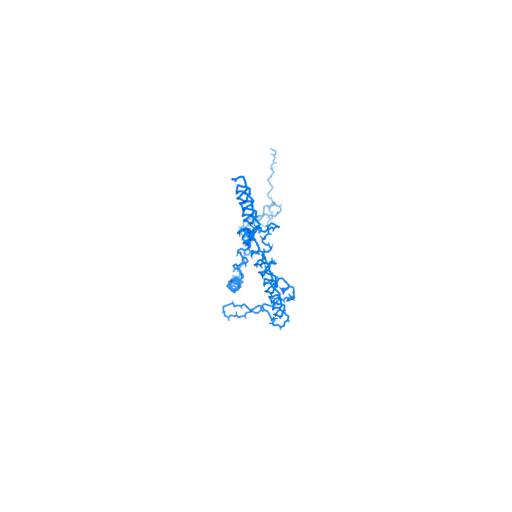ILE A CA 1
ATOM 1062 C C . ILE A 1 128 ? 4.114 2.406 -13.256 1.00 93.38 128 ILE A C 1
ATOM 1064 O O . ILE A 1 128 ? 5.159 2.618 -13.877 1.00 93.38 128 ILE A O 1
ATOM 1068 N N . ALA A 1 129 ? 3.584 1.186 -13.146 1.00 92.81 129 ALA A N 1
ATOM 1069 C CA . ALA A 1 129 ? 4.181 0.011 -13.765 1.00 92.81 129 ALA A CA 1
ATOM 1070 C C . ALA A 1 129 ? 4.261 0.163 -15.295 1.00 92.81 129 ALA A C 1
ATOM 1072 O O . ALA A 1 129 ? 5.316 -0.093 -15.881 1.00 92.81 129 ALA A O 1
ATOM 1073 N N . ASN A 1 130 ? 3.196 0.661 -15.931 1.00 92.44 130 ASN A N 1
ATOM 1074 C CA . ASN A 1 130 ? 3.158 0.915 -17.365 1.00 92.44 130 ASN A CA 1
ATOM 1075 C C . ASN A 1 130 ? 4.181 1.979 -17.789 1.00 92.44 130 ASN A C 1
ATOM 1077 O O . ASN A 1 130 ? 4.950 1.748 -18.720 1.00 92.44 130 ASN A O 1
ATOM 1081 N N . HIS A 1 131 ? 4.272 3.101 -17.066 1.00 93.62 131 HIS A N 1
ATOM 1082 C CA . HIS A 1 131 ? 5.252 4.153 -17.359 1.00 93.62 131 HIS A CA 1
ATOM 1083 C C . HIS A 1 131 ? 6.686 3.600 -17.407 1.00 93.62 131 HIS A C 1
ATOM 1085 O O . HIS A 1 131 ? 7.434 3.846 -18.355 1.00 93.62 131 HIS A O 1
ATOM 1091 N N . PHE A 1 132 ? 7.091 2.819 -16.400 1.00 91.56 132 PHE A N 1
ATOM 1092 C CA . PHE A 1 132 ? 8.435 2.234 -16.377 1.00 91.56 132 PHE A CA 1
ATOM 1093 C C . PHE A 1 132 ? 8.629 1.134 -17.423 1.00 91.56 132 PHE A C 1
ATOM 1095 O O . PHE A 1 132 ? 9.732 0.978 -17.951 1.00 91.56 132 PHE A O 1
ATOM 1102 N N . TYR A 1 133 ? 7.573 0.394 -17.759 1.0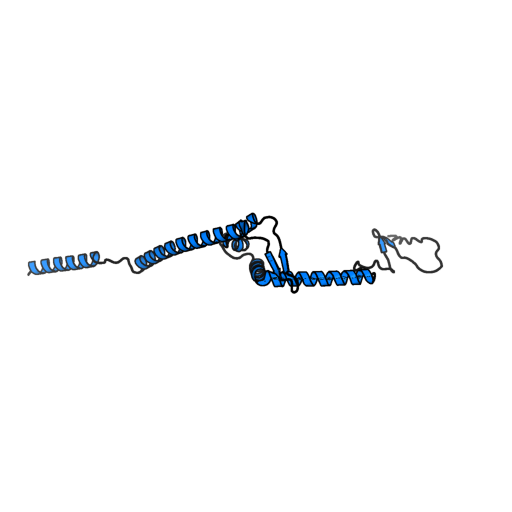0 91.56 133 TYR A N 1
ATOM 1103 C CA . TYR A 1 133 ? 7.613 -0.590 -18.832 1.00 91.56 133 TYR A CA 1
ATOM 1104 C C . TYR A 1 133 ? 7.850 0.061 -20.203 1.00 91.56 133 TYR A C 1
ATOM 1106 O O . TYR A 1 133 ? 8.711 -0.387 -20.968 1.00 91.56 133 TYR A O 1
ATOM 1114 N N . GLU A 1 134 ? 7.141 1.148 -20.502 1.00 90.62 134 GLU A N 1
ATOM 1115 C CA . GLU A 1 134 ? 7.318 1.934 -21.725 1.00 90.62 134 GLU A CA 1
ATOM 1116 C C . GLU A 1 134 ? 8.700 2.587 -21.786 1.00 90.62 134 GLU A C 1
ATOM 1118 O O . GLU A 1 134 ? 9.380 2.496 -22.813 1.00 90.62 134 GLU A O 1
ATOM 1123 N N . GLN A 1 135 ? 9.163 3.165 -20.675 1.00 90.69 135 GLN A N 1
ATOM 1124 C CA . GLN A 1 135 ? 10.507 3.728 -20.582 1.00 90.69 135 GLN A CA 1
ATOM 1125 C C . GLN A 1 135 ? 11.579 2.660 -20.856 1.00 90.69 135 GLN A C 1
ATOM 1127 O O . GLN A 1 135 ? 12.488 2.884 -21.656 1.00 90.69 135 GLN A O 1
ATOM 1132 N N . GLY A 1 136 ? 11.435 1.463 -20.279 1.00 90.00 136 GLY A N 1
ATOM 1133 C CA . GLY A 1 136 ? 12.342 0.341 -20.526 1.00 90.00 136 GLY A CA 1
ATOM 1134 C C . GLY A 1 136 ? 12.368 -0.102 -21.993 1.00 90.00 136 GLY A C 1
ATOM 1135 O O . GLY A 1 136 ? 13.441 -0.367 -22.541 1.00 90.00 136 GLY A O 1
ATOM 1136 N N . LYS A 1 137 ? 11.209 -0.131 -22.668 1.00 90.12 137 LYS A N 1
ATOM 1137 C CA . LYS A 1 137 ? 11.137 -0.386 -24.119 1.00 90.12 137 LYS A CA 1
ATOM 1138 C C . LYS A 1 137 ? 11.867 0.694 -24.918 1.00 90.12 137 LYS A C 1
ATOM 1140 O O . LYS A 1 137 ? 12.649 0.364 -25.810 1.00 90.12 137 LYS A O 1
ATOM 1145 N N . ALA A 1 138 ? 11.624 1.966 -24.607 1.00 89.25 138 ALA A N 1
ATOM 1146 C CA . ALA A 1 138 ? 12.235 3.092 -25.307 1.00 89.25 138 ALA A CA 1
ATOM 1147 C C . ALA A 1 138 ? 13.767 3.090 -25.160 1.00 89.25 138 ALA A C 1
ATOM 1149 O O . ALA A 1 138 ? 14.487 3.231 -26.153 1.00 89.25 138 ALA A O 1
ATOM 1150 N N . ASP A 1 139 ? 14.272 2.843 -23.950 1.00 89.62 139 ASP A N 1
ATOM 1151 C CA . ASP A 1 139 ? 15.707 2.763 -23.671 1.00 89.62 139 ASP A CA 1
ATOM 1152 C C . ASP A 1 139 ? 16.365 1.565 -24.364 1.00 89.62 139 ASP A C 1
ATOM 1154 O O . ASP A 1 139 ? 17.473 1.685 -24.895 1.00 89.62 139 ASP A O 1
ATOM 1158 N N . ALA A 1 140 ? 15.684 0.417 -24.435 1.00 87.94 140 ALA A N 1
ATOM 1159 C CA . ALA A 1 140 ? 16.170 -0.741 -25.181 1.00 87.94 140 ALA A CA 1
ATOM 1160 C C . ALA A 1 140 ? 16.315 -0.428 -26.681 1.00 87.94 140 ALA A C 1
ATOM 1162 O O . ALA A 1 140 ? 17.374 -0.684 -27.260 1.00 87.94 140 ALA A O 1
ATOM 1163 N N . VAL A 1 141 ? 15.305 0.195 -27.298 1.00 87.44 141 VAL A N 1
ATOM 1164 C CA . VAL A 1 141 ? 15.356 0.615 -28.711 1.00 87.44 141 VAL A CA 1
ATOM 1165 C C . VAL A 1 141 ? 16.470 1.638 -28.937 1.00 87.44 141 VAL A C 1
ATOM 1167 O O . VAL A 1 141 ? 17.245 1.509 -29.888 1.00 87.44 141 VAL A O 1
ATOM 1170 N N . LYS A 1 142 ? 16.614 2.622 -28.042 1.00 85.94 142 LYS A N 1
ATOM 1171 C CA . LYS A 1 142 ? 17.684 3.626 -28.108 1.00 85.94 142 LYS A CA 1
ATOM 1172 C C . LYS A 1 142 ? 19.069 2.986 -28.022 1.00 85.94 142 LYS A C 1
ATOM 1174 O O . LYS A 1 142 ? 19.945 3.326 -28.815 1.00 85.94 142 LYS A O 1
ATOM 1179 N N . ASN A 1 143 ? 19.264 2.031 -27.114 1.00 81.88 143 ASN A N 1
ATOM 1180 C CA . ASN A 1 143 ? 20.520 1.296 -26.977 1.00 81.88 143 ASN A CA 1
ATOM 1181 C C . ASN A 1 143 ? 20.817 0.415 -28.199 1.00 81.88 143 ASN A C 1
ATOM 1183 O O . ASN A 1 143 ? 21.965 0.349 -28.633 1.00 81.88 143 ASN A O 1
ATOM 1187 N N . MET A 1 144 ? 19.807 -0.230 -28.792 1.00 78.12 144 MET A N 1
ATOM 1188 C CA . MET A 1 144 ? 19.975 -0.990 -30.037 1.00 78.12 144 MET A CA 1
ATOM 1189 C C . MET A 1 144 ? 20.374 -0.085 -31.203 1.00 78.12 144 MET A C 1
ATOM 1191 O O . MET A 1 144 ? 21.305 -0.414 -31.931 1.00 78.12 144 MET A O 1
ATOM 1195 N N . MET A 1 145 ? 19.726 1.074 -31.342 1.00 78.94 145 MET A N 1
ATOM 1196 C CA . MET A 1 145 ? 20.074 2.0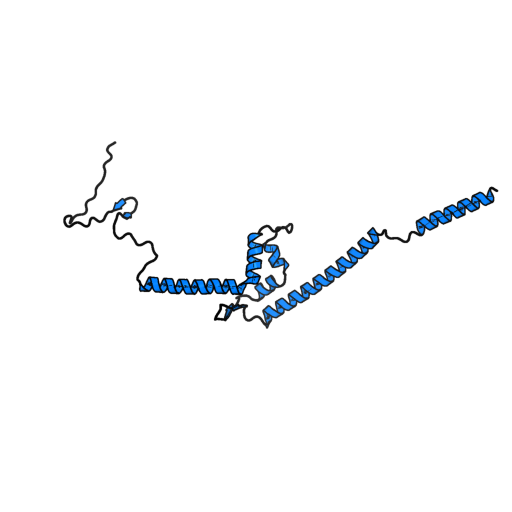84 -32.346 1.00 78.94 145 MET A CA 1
ATOM 1197 C C . MET A 1 145 ? 21.481 2.656 -32.136 1.00 78.94 145 MET A C 1
ATOM 1199 O O . MET A 1 145 ? 22.201 2.908 -33.099 1.00 78.94 145 MET A O 1
ATOM 1203 N N . ALA A 1 146 ? 21.893 2.862 -30.884 1.00 77.56 146 ALA A N 1
ATOM 1204 C CA . ALA A 1 146 ? 23.243 3.308 -30.558 1.00 77.56 146 ALA A CA 1
ATOM 1205 C C . ALA A 1 146 ? 24.285 2.239 -30.928 1.00 77.56 146 ALA A C 1
ATOM 1207 O O . ALA A 1 146 ? 25.260 2.550 -31.611 1.00 77.56 146 ALA A O 1
ATOM 1208 N N . LYS A 1 147 ? 24.039 0.966 -30.580 1.00 74.94 147 LYS A N 1
ATOM 1209 C CA . LYS A 1 147 ? 24.891 -0.168 -30.979 1.00 74.94 147 LYS A CA 1
ATOM 1210 C C . LYS A 1 147 ? 24.961 -0.334 -32.498 1.00 74.94 147 LYS A C 1
ATOM 1212 O O . LYS A 1 147 ? 26.052 -0.504 -33.029 1.00 74.94 147 LYS A O 1
ATOM 1217 N N . SER A 1 148 ? 23.833 -0.249 -33.207 1.00 71.69 148 SER A N 1
ATOM 1218 C CA . SER A 1 148 ? 23.792 -0.419 -34.666 1.00 71.69 148 SER A CA 1
ATOM 1219 C C . SER A 1 148 ? 24.496 0.714 -35.412 1.00 71.69 148 SER A C 1
ATOM 1221 O O . SER A 1 148 ? 25.111 0.481 -36.448 1.00 71.69 148 SER A O 1
ATOM 1223 N N . LYS A 1 149 ? 24.450 1.936 -34.870 1.00 76.81 149 LYS A N 1
ATOM 1224 C CA . LYS A 1 149 ? 25.176 3.094 -35.405 1.00 76.81 149 LYS A CA 1
ATOM 1225 C C . LYS A 1 149 ? 26.616 3.199 -34.885 1.00 76.81 149 LYS A C 1
ATOM 1227 O O . LYS A 1 149 ? 27.293 4.169 -35.211 1.00 76.81 149 LYS A O 1
ATOM 1232 N N . ASN A 1 150 ? 27.081 2.232 -34.085 1.00 59.84 150 ASN A N 1
ATOM 1233 C CA . ASN A 1 150 ? 28.384 2.250 -33.412 1.00 59.84 150 ASN A CA 1
ATOM 1234 C C . ASN A 1 150 ? 28.635 3.561 -32.627 1.00 59.84 150 ASN A C 1
ATOM 1236 O O . ASN A 1 150 ? 29.745 4.089 -32.570 1.00 59.84 150 ASN A O 1
ATOM 1240 N N . ILE A 1 151 ? 27.564 4.131 -32.064 1.00 59.50 151 ILE A N 1
ATOM 1241 C CA . ILE A 1 151 ? 27.585 5.332 -31.232 1.00 59.50 151 ILE A CA 1
ATOM 1242 C C . ILE A 1 151 ? 27.742 4.855 -29.791 1.00 59.50 151 ILE A C 1
ATOM 1244 O O . ILE A 1 151 ? 26.783 4.430 -29.150 1.00 59.50 151 ILE A O 1
ATOM 1248 N N . THR A 1 152 ? 28.964 4.899 -29.274 1.00 58.03 152 THR A N 1
ATOM 1249 C CA . THR A 1 152 ? 29.221 4.712 -27.845 1.00 58.03 152 THR A CA 1
ATOM 1250 C C . THR A 1 152 ? 28.756 5.964 -27.095 1.00 58.03 152 THR A C 1
ATOM 1252 O O . THR A 1 152 ? 29.227 7.060 -27.392 1.00 58.03 152 THR A O 1
ATOM 1255 N N . ASN A 1 153 ? 27.843 5.816 -26.128 1.00 60.72 153 ASN A N 1
ATOM 1256 C CA . ASN A 1 153 ? 27.435 6.903 -25.217 1.00 60.72 153 ASN A CA 1
ATOM 1257 C C . ASN A 1 153 ? 28.463 7.170 -24.104 1.00 60.72 153 ASN A C 1
ATOM 1259 O O . ASN A 1 153 ? 28.273 8.072 -23.290 1.00 60.72 153 ASN A O 1
ATOM 1263 N N . GLU A 1 154 ? 29.543 6.392 -24.050 1.00 62.59 154 GLU A N 1
ATOM 1264 C CA . GLU A 1 154 ? 30.721 6.750 -23.269 1.00 62.59 154 GLU A CA 1
ATOM 1265 C C . GLU A 1 154 ? 31.306 8.058 -23.820 1.00 62.59 154 GLU A C 1
ATOM 1267 O O . GLU A 1 154 ? 31.286 8.257 -25.043 1.00 62.59 154 GLU A O 1
ATOM 1272 N N . PRO A 1 155 ? 31.8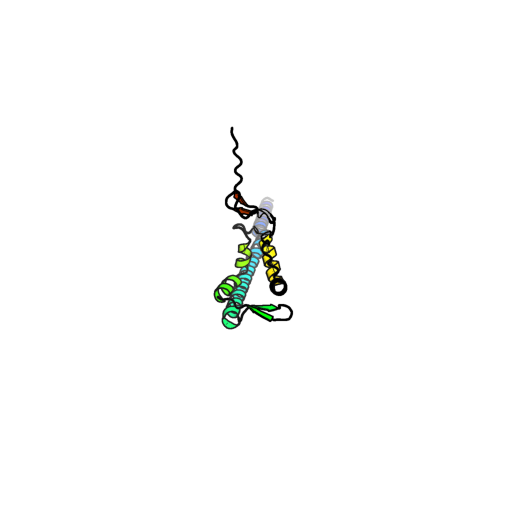27 8.958 -22.963 1.00 53.12 155 PRO A N 1
ATOM 1273 C CA . PRO A 1 155 ? 32.568 10.121 -23.424 1.00 53.12 155 PRO A CA 1
ATOM 1274 C C . PRO A 1 155 ? 33.639 9.642 -24.401 1.00 53.12 155 PRO A C 1
ATOM 1276 O O . PRO A 1 155 ? 34.572 8.941 -24.013 1.00 53.12 155 PRO A O 1
ATOM 1279 N N . ARG A 1 156 ? 33.463 9.964 -25.687 1.00 55.84 156 ARG A N 1
ATOM 1280 C CA . ARG A 1 156 ? 34.394 9.559 -26.739 1.00 55.84 156 ARG A CA 1
ATOM 1281 C C . ARG A 1 156 ? 35.791 10.004 -26.287 1.00 55.84 156 ARG A C 1
ATOM 1283 O O . ARG A 1 156 ? 35.950 11.209 -26.066 1.00 55.84 156 ARG A O 1
ATOM 1290 N N . PRO A 1 157 ? 36.789 9.106 -26.143 1.00 53.12 157 PRO A N 1
ATOM 1291 C CA . PRO A 1 157 ? 38.154 9.552 -25.906 1.00 53.12 157 PRO A CA 1
ATOM 1292 C C . PRO A 1 157 ? 38.482 10.505 -27.051 1.00 53.12 157 PRO A C 1
ATOM 1294 O O . PRO A 1 157 ? 38.335 10.134 -28.220 1.00 53.12 157 PRO A O 1
ATOM 1297 N N . GLN A 1 158 ? 38.762 11.772 -26.732 1.00 54.22 158 GLN A N 1
ATOM 1298 C CA . GLN A 1 158 ? 38.942 12.791 -27.757 1.00 54.22 158 GLN A CA 1
ATOM 1299 C C . GLN A 1 158 ? 40.025 12.312 -28.718 1.00 54.22 158 GLN A C 1
ATOM 1301 O O . GLN A 1 158 ? 41.185 12.169 -28.344 1.00 54.22 158 GLN A O 1
ATOM 1306 N N . ALA A 1 159 ? 39.631 12.056 -29.966 1.00 53.97 159 ALA A N 1
ATOM 1307 C CA . ALA A 1 159 ? 40.535 11.531 -30.978 1.00 53.97 159 ALA A CA 1
ATOM 1308 C C . ALA A 1 159 ? 41.630 12.535 -31.367 1.00 53.97 159 ALA A C 1
ATOM 1310 O O . ALA A 1 159 ? 42.533 12.166 -32.100 1.00 53.97 159 ALA A O 1
ATOM 1311 N N . ASN A 1 160 ? 41.581 13.781 -30.882 1.00 55.44 160 ASN A N 1
ATOM 1312 C CA . ASN A 1 160 ? 42.579 14.805 -31.158 1.00 55.44 160 ASN A CA 1
ATOM 1313 C C . ASN A 1 160 ? 42.656 15.808 -29.997 1.00 55.44 160 ASN A C 1
ATOM 1315 O O . ASN A 1 160 ? 41.753 16.626 -29.843 1.00 55.44 160 ASN A O 1
ATOM 1319 N N . GLY A 1 161 ? 43.759 15.790 -29.245 1.00 56.59 161 GLY A N 1
ATOM 1320 C CA . GLY A 1 161 ? 44.173 16.919 -28.405 1.00 56.59 161 GLY A CA 1
ATOM 1321 C C . GLY A 1 161 ? 44.399 16.570 -26.938 1.00 56.59 161 GLY A C 1
ATOM 1322 O O . GLY A 1 161 ? 43.463 16.534 -26.159 1.00 56.59 161 GLY A O 1
ATOM 1323 N N . ASP A 1 162 ? 45.672 16.395 -26.583 1.00 55.56 162 ASP A N 1
ATOM 1324 C CA . ASP A 1 162 ? 46.225 16.450 -25.225 1.00 55.56 162 ASP A CA 1
ATOM 1325 C C . ASP A 1 162 ? 45.617 15.491 -24.176 1.00 55.56 162 ASP A C 1
ATOM 1327 O O . ASP A 1 162 ? 44.658 15.807 -23.478 1.00 55.56 162 ASP A O 1
ATOM 1331 N N . MET A 1 163 ? 46.265 14.338 -23.980 1.00 59.56 163 MET A N 1
ATOM 1332 C CA . MET A 1 163 ? 45.957 13.409 -22.888 1.00 59.56 163 MET A CA 1
ATOM 1333 C C . MET A 1 163 ? 46.827 13.716 -21.667 1.00 59.56 163 MET A C 1
ATOM 1335 O O . MET A 1 163 ? 48.044 13.860 -21.788 1.00 59.56 163 MET A O 1
ATOM 1339 N N . PHE A 1 164 ? 46.225 13.783 -20.481 1.00 62.75 164 PHE A N 1
ATOM 1340 C CA . PHE A 1 164 ? 46.958 13.882 -19.219 1.00 62.75 164 PHE A CA 1
ATOM 1341 C C . PHE A 1 164 ? 47.046 12.497 -18.576 1.00 62.75 164 PHE A C 1
ATOM 1343 O O . PHE A 1 164 ? 46.026 11.922 -18.206 1.00 62.75 164 PHE A O 1
ATOM 1350 N N . ILE A 1 165 ? 48.260 11.964 -18.436 1.00 62.81 165 ILE A N 1
ATOM 1351 C CA . ILE A 1 165 ? 48.524 10.698 -17.740 1.00 62.81 165 ILE A CA 1
ATOM 1352 C C . ILE A 1 165 ? 49.388 11.031 -16.524 1.00 62.81 165 ILE A C 1
ATOM 1354 O O . ILE A 1 165 ? 50.501 11.523 -16.686 1.00 62.81 165 ILE A O 1
ATOM 1358 N N . ASN A 1 166 ? 48.878 10.808 -15.308 1.00 63.41 166 ASN A N 1
ATOM 1359 C CA . ASN A 1 166 ? 49.587 11.070 -14.044 1.00 63.41 166 ASN A CA 1
ATOM 1360 C C . ASN A 1 166 ? 50.237 12.471 -13.955 1.00 63.41 166 ASN A C 1
ATOM 1362 O O . ASN A 1 166 ? 51.385 12.611 -13.541 1.00 63.41 166 ASN A O 1
ATOM 1366 N N . GLY A 1 167 ? 49.520 13.519 -14.383 1.00 67.62 167 GLY A N 1
ATOM 1367 C CA . GLY A 1 167 ? 50.016 14.905 -14.374 1.00 67.62 167 GLY A CA 1
ATOM 1368 C C . GLY A 1 167 ? 50.941 15.272 -15.543 1.00 67.62 167 GLY A C 1
ATOM 1369 O O . GLY A 1 167 ? 51.309 16.437 -15.689 1.00 67.62 167 GLY A O 1
ATOM 1370 N N . LEU A 1 168 ? 51.274 14.316 -16.417 1.00 59.88 168 LEU A N 1
ATOM 1371 C CA . LEU A 1 168 ? 52.072 14.540 -17.617 1.00 59.88 168 LEU A CA 1
ATOM 1372 C C . LEU A 1 168 ? 51.161 14.804 -18.824 1.00 59.88 168 LEU A C 1
ATOM 1374 O O . LEU A 1 168 ? 50.334 13.967 -19.186 1.00 59.88 168 LEU A O 1
ATOM 1378 N N . LYS A 1 169 ? 51.329 15.965 -19.465 1.00 69.81 169 LYS A N 1
ATOM 1379 C CA . LYS A 1 169 ? 50.598 16.336 -20.681 1.00 69.81 169 LYS A CA 1
ATOM 1380 C C . LYS A 1 169 ? 51.261 15.714 -21.913 1.00 69.81 169 LYS A C 1
ATOM 1382 O O . LYS A 1 169 ? 52.368 16.105 -22.279 1.00 69.81 169 LYS A O 1
ATOM 1387 N N . VAL A 1 170 ? 50.574 14.788 -22.576 1.00 68.81 170 VAL A N 1
ATOM 1388 C CA . VAL A 1 170 ? 51.039 14.095 -23.785 1.00 68.81 170 VAL A CA 1
ATOM 1389 C C . VAL A 1 170 ? 50.204 14.541 -24.984 1.00 68.81 170 VAL A C 1
ATOM 1391 O O . VAL A 1 170 ? 48.982 14.411 -24.985 1.00 68.81 170 VAL A O 1
ATOM 1394 N N . ARG A 1 171 ? 50.864 15.057 -26.027 1.00 66.00 171 ARG A N 1
ATOM 1395 C CA . ARG A 1 171 ? 50.226 15.483 -27.281 1.00 66.00 171 ARG A CA 1
ATOM 1396 C C . ARG A 1 171 ? 50.714 14.625 -28.441 1.00 66.00 171 ARG A C 1
ATOM 1398 O O . ARG A 1 171 ? 51.917 14.552 -28.678 1.00 66.00 171 ARG A O 1
ATOM 1405 N N . ALA A 1 172 ? 49.789 14.047 -29.203 1.00 63.22 172 ALA A N 1
ATOM 1406 C CA . ALA A 1 172 ? 50.111 13.461 -30.499 1.00 63.22 172 ALA A CA 1
ATOM 1407 C C . ALA A 1 172 ? 50.369 14.589 -31.516 1.00 63.22 172 ALA A C 1
ATOM 1409 O O . ALA A 1 172 ? 49.526 15.467 -31.709 1.00 63.22 172 ALA A O 1
ATOM 1410 N N . ILE A 1 173 ? 51.551 14.596 -32.134 1.00 60.78 173 ILE A N 1
ATOM 1411 C CA . ILE A 1 173 ? 51.909 15.544 -33.195 1.00 60.78 173 ILE A CA 1
ATOM 1412 C C . ILE A 1 173 ? 51.769 14.799 -34.521 1.00 60.78 173 ILE A C 1
ATOM 1414 O O . ILE A 1 173 ? 52.617 13.986 -34.873 1.00 60.78 173 ILE A O 1
ATOM 1418 N N . THR A 1 174 ? 50.691 15.055 -35.255 1.00 54.66 174 THR A N 1
ATOM 1419 C CA . THR A 1 174 ? 50.523 14.561 -36.625 1.00 54.66 174 THR A CA 1
ATOM 1420 C C . THR A 1 174 ? 51.123 15.579 -37.591 1.00 54.66 174 THR A C 1
ATOM 1422 O O . THR A 1 174 ? 50.498 16.587 -37.912 1.00 54.66 174 THR A O 1
ATOM 1425 N N . GLY A 1 175 ? 52.363 15.339 -38.010 1.00 50.59 175 GLY A N 1
ATOM 1426 C CA . GLY A 1 175 ? 53.093 16.144 -38.989 1.00 50.59 175 GLY A CA 1
ATOM 1427 C C . GLY A 1 175 ? 54.359 15.402 -39.408 1.00 50.59 175 GLY A C 1
ATOM 1428 O O . GLY A 1 175 ? 55.082 14.896 -38.553 1.00 50.59 175 GLY A O 1
ATOM 1429 N N . ALA A 1 176 ? 54.579 15.286 -40.715 1.00 54.31 176 ALA A N 1
ATOM 1430 C CA . ALA A 1 176 ? 55.472 14.341 -41.384 1.00 54.31 176 ALA A CA 1
ATOM 1431 C C . ALA A 1 176 ? 56.992 14.552 -41.183 1.00 54.31 176 ALA A C 1
ATOM 1433 O O . ALA A 1 176 ? 57.744 14.342 -42.126 1.00 54.31 176 ALA A O 1
ATOM 1434 N N . ASP A 1 177 ? 57.470 14.942 -39.994 1.00 53.69 177 ASP A N 1
ATOM 1435 C CA . ASP A 1 177 ? 58.919 15.118 -39.790 1.00 53.69 177 ASP A CA 1
ATOM 1436 C C . ASP A 1 177 ? 59.424 14.986 -38.337 1.00 53.69 177 ASP A C 1
ATOM 1438 O O . ASP A 1 177 ? 60.292 15.723 -37.859 1.00 53.69 177 ASP A O 1
ATOM 1442 N N . SER A 1 178 ? 58.893 14.030 -37.569 1.00 56.75 178 SER A N 1
ATOM 1443 C CA . SER A 1 178 ? 59.569 13.620 -36.331 1.00 56.75 178 SER A CA 1
ATOM 1444 C C . SER A 1 178 ? 59.421 12.131 -36.050 1.00 56.75 178 SER A C 1
ATOM 1446 O O . SER A 1 178 ? 58.496 11.695 -35.374 1.00 56.75 178 SER A O 1
ATOM 1448 N N . SER A 1 179 ? 60.395 11.351 -36.511 1.00 58.94 179 SER A N 1
ATOM 1449 C CA . SER A 1 179 ? 60.552 9.918 -36.222 1.00 58.94 179 SER A CA 1
ATOM 1450 C C . SER A 1 179 ? 61.042 9.614 -34.795 1.00 58.94 179 SER A C 1
ATOM 1452 O O . SER A 1 179 ? 61.357 8.469 -34.480 1.00 58.94 179 SER A O 1
ATOM 1454 N N . LYS A 1 180 ? 61.143 10.621 -33.914 1.00 64.75 180 LYS A N 1
ATOM 1455 C CA . LYS A 1 180 ? 61.709 10.487 -32.563 1.00 64.75 180 LYS A CA 1
ATOM 1456 C C . LYS A 1 180 ? 60.844 11.182 -31.513 1.00 64.75 180 LYS A C 1
ATOM 1458 O O . LYS A 1 180 ? 60.393 12.309 -31.722 1.00 64.75 180 LYS A O 1
ATOM 1463 N N . LEU A 1 181 ? 60.684 10.520 -30.365 1.00 69.38 181 LEU A N 1
ATOM 1464 C CA . LEU A 1 181 ? 60.061 11.069 -29.159 1.00 69.38 181 LEU A CA 1
ATOM 1465 C C . LEU A 1 181 ? 60.834 12.316 -28.691 1.00 69.38 181 LEU A C 1
ATOM 1467 O O . LEU A 1 181 ? 62.050 12.261 -28.513 1.00 69.38 181 LEU A O 1
ATOM 1471 N N . LYS A 1 182 ? 60.134 13.437 -28.477 1.00 68.88 182 LYS A N 1
ATOM 1472 C CA . LYS A 1 182 ? 60.707 14.679 -27.930 1.00 68.88 182 LYS A CA 1
ATOM 1473 C C . LYS A 1 182 ? 60.059 14.994 -26.585 1.00 68.88 182 LYS A C 1
ATOM 1475 O O . LYS A 1 182 ? 58.865 15.271 -26.528 1.00 68.88 182 LYS A O 1
ATOM 1480 N N . ILE A 1 183 ? 60.854 14.993 -25.519 1.00 74.12 183 ILE A N 1
ATOM 1481 C CA . ILE A 1 183 ? 60.428 15.406 -24.177 1.00 74.12 183 ILE A CA 1
ATOM 1482 C C . ILE A 1 183 ? 60.849 16.868 -23.991 1.00 74.12 183 ILE A C 1
ATOM 1484 O O . ILE A 1 183 ? 62.029 17.188 -24.108 1.00 74.12 183 ILE A O 1
ATOM 1488 N N . LYS A 1 184 ? 59.891 17.767 -23.733 1.00 66.88 184 LYS A N 1
ATOM 1489 C CA . LYS A 1 184 ? 60.176 19.159 -23.352 1.00 66.88 184 LYS A CA 1
ATOM 1490 C C . LYS A 1 184 ? 60.001 19.307 -21.844 1.00 66.88 184 LYS A C 1
ATOM 1492 O O . LYS A 1 184 ? 58.872 19.331 -21.365 1.00 66.88 184 LYS A O 1
ATOM 1497 N N . THR A 1 185 ? 61.100 19.429 -21.111 1.00 68.62 185 THR A N 1
ATOM 1498 C CA . THR A 1 185 ? 61.089 19.850 -19.706 1.00 68.62 185 THR A CA 1
ATOM 1499 C C . THR A 1 185 ? 61.260 21.367 -19.642 1.00 68.62 185 THR A C 1
ATOM 1501 O O . THR A 1 185 ? 62.101 21.941 -20.334 1.00 68.62 185 THR A O 1
ATOM 1504 N N . LYS A 1 186 ? 60.429 22.049 -18.850 1.00 61.00 186 LYS A N 1
ATOM 1505 C CA . LYS A 1 186 ? 60.608 23.474 -18.557 1.00 61.00 186 LYS A CA 1
ATOM 1506 C C . LYS A 1 186 ? 61.435 23.553 -17.277 1.00 61.00 186 LYS A C 1
ATOM 1508 O O . LYS A 1 186 ? 60.906 23.287 -16.203 1.00 61.00 186 LYS A O 1
ATOM 1513 N N . ASN A 1 187 ? 62.727 23.853 -17.391 1.00 53.72 187 ASN A N 1
ATOM 1514 C CA . ASN A 1 187 ? 63.528 24.165 -16.211 1.00 53.72 187 ASN A CA 1
ATOM 1515 C C . ASN A 1 187 ? 63.092 25.542 -15.710 1.00 53.72 187 ASN A C 1
ATOM 1517 O O . ASN A 1 187 ? 63.392 26.557 -16.337 1.00 53.72 187 ASN A O 1
ATOM 1521 N N . ASN A 1 188 ? 62.358 25.570 -14.602 1.00 57.09 188 ASN A N 1
ATOM 1522 C CA . ASN A 1 188 ? 62.220 26.782 -13.811 1.00 57.09 188 ASN A CA 1
ATOM 1523 C C . ASN A 1 188 ? 63.508 26.906 -12.990 1.00 57.09 188 ASN A C 1
ATOM 1525 O O . ASN A 1 188 ? 63.639 26.264 -11.951 1.00 57.09 188 ASN A O 1
ATOM 1529 N N . ASN A 1 189 ? 64.480 27.664 -13.491 1.00 49.34 189 ASN A N 1
ATOM 1530 C CA . ASN A 1 189 ? 65.598 28.096 -12.662 1.00 49.34 189 ASN A CA 1
ATOM 1531 C C . ASN A 1 189 ? 65.118 29.302 -11.847 1.00 49.34 189 ASN A C 1
ATOM 1533 O O . ASN A 1 189 ? 64.869 30.342 -12.449 1.00 49.34 189 ASN A O 1
ATOM 1537 N N . ASN A 1 190 ? 64.973 29.071 -10.534 1.00 44.53 190 ASN A N 1
ATOM 1538 C CA . ASN A 1 190 ? 64.739 29.999 -9.415 1.00 44.53 190 ASN A CA 1
ATOM 1539 C C . ASN A 1 190 ? 63.918 31.264 -9.685 1.00 44.53 190 ASN A C 1
ATOM 1541 O O . ASN A 1 190 ? 64.488 32.255 -10.188 1.00 44.53 190 ASN A O 1
#

Secondary structure (DSSP, 8-state):
-HHHHHHHHHHHHHHHHHHHHT-----HHHHHHHHHHHHHHHHHHHHHHHHHHHHHHHHHIIIII---EEEE-SS-EEEE--S-HHHHHHHHS-HHHHHGGGB-TTS-BS-HHHHHHHHHHHHSHHHHHHHHHHHHHHHHHHHHHHHHTT---S----SSS-EEETTEEE----SSS--S----------

Sequence (190 aa):
EIAKAKNFLEETKSKYYDEIKLRPGVTQEQQKAMDFFNRYNKEQQIAEKHHEVFKNKTNDYFTNNFEGFDFDLGEKKFRYKISNANDVAEKQSNLNTFVKKFLNKEGEVVDTVGYHKAIYAAENADTIANHFYEQGKADAVKNMMAKSKNITNEPRPQANGDMFINGLKVRAITGADSSKLKIKTKNNNN